Protein AF-A0A7S1FCY6-F1 (afdb_monomer_lite)

Structure (mmCIF, N/CA/C/O backbone):
data_AF-A0A7S1FCY6-F1
#
_entry.id   AF-A0A7S1FCY6-F1
#
loop_
_atom_site.group_PDB
_atom_site.id
_atom_site.type_symbol
_atom_site.label_atom_id
_atom_site.label_alt_id
_atom_site.label_comp_id
_atom_site.label_asym_id
_atom_site.label_entity_id
_atom_site.label_seq_id
_atom_site.pdbx_PDB_ins_code
_atom_site.Cartn_x
_atom_site.Cartn_y
_atom_site.Cartn_z
_atom_site.occupancy
_atom_site.B_iso_or_equiv
_atom_site.auth_seq_id
_atom_site.auth_comp_id
_atom_site.auth_asym_id
_atom_site.auth_atom_id
_atom_site.pdbx_PDB_model_num
ATOM 1 N N . ASP A 1 1 ? -29.787 19.703 46.511 1.00 40.50 1 ASP A N 1
ATOM 2 C CA . ASP A 1 1 ? -30.887 19.375 45.592 1.00 40.50 1 ASP A CA 1
ATOM 3 C C . ASP A 1 1 ? -31.679 18.185 46.071 1.00 40.50 1 ASP A C 1
ATOM 5 O O . ASP A 1 1 ? -31.225 17.048 46.059 1.00 40.50 1 ASP A O 1
ATOM 9 N N . VAL A 1 2 ? -32.843 18.525 46.610 1.00 46.12 2 VAL A N 1
ATOM 10 C CA . VAL A 1 2 ? -33.855 17.630 47.151 1.00 46.12 2 VAL A CA 1
ATOM 11 C C . VAL A 1 2 ? -34.594 17.041 45.956 1.00 46.12 2 VAL A C 1
ATOM 13 O O . VAL A 1 2 ? -35.392 17.726 45.322 1.00 46.12 2 VAL A O 1
ATOM 16 N N . PHE A 1 3 ? -34.307 15.783 45.623 1.00 45.69 3 PHE A N 1
ATOM 17 C CA . PHE A 1 3 ? -35.157 15.006 44.726 1.00 45.69 3 PHE A CA 1
ATOM 18 C C . PHE A 1 3 ? -36.506 14.813 45.428 1.00 45.69 3 PHE A C 1
ATOM 20 O O . PHE A 1 3 ? -36.680 13.893 46.222 1.00 45.69 3 PHE A O 1
ATOM 27 N N . SER A 1 4 ? -37.450 15.726 45.188 1.00 46.03 4 SER A N 1
ATOM 28 C CA . SER A 1 4 ? -38.860 15.478 45.478 1.00 46.03 4 SER A CA 1
ATOM 29 C C . SER A 1 4 ? -39.293 14.285 44.625 1.00 46.03 4 SER A C 1
ATOM 31 O O . SER A 1 4 ? -39.194 14.379 43.398 1.00 46.03 4 SER A O 1
ATOM 33 N N . PRO A 1 5 ? -39.740 13.164 45.217 1.00 53.00 5 PRO A N 1
ATOM 34 C CA . PRO A 1 5 ? -40.289 12.067 44.445 1.00 53.00 5 PRO A CA 1
ATOM 35 C C . PRO A 1 5 ? -41.613 12.553 43.860 1.00 53.00 5 PRO A C 1
ATOM 37 O O . PRO A 1 5 ? -42.637 12.602 44.538 1.00 53.00 5 PRO A O 1
ATOM 40 N N . THR A 1 6 ? -41.596 12.964 42.595 1.00 52.06 6 THR A N 1
ATOM 41 C CA . THR A 1 6 ? -42.825 13.101 41.823 1.00 52.06 6 THR A CA 1
ATOM 42 C C . THR A 1 6 ? -43.537 11.757 41.886 1.00 52.06 6 THR A C 1
ATOM 44 O O . THR A 1 6 ? -42.985 10.748 41.447 1.00 52.06 6 THR A O 1
ATOM 47 N N . LEU A 1 7 ? -44.722 11.754 42.504 1.00 50.47 7 LEU A N 1
ATOM 48 C CA . LEU A 1 7 ? -45.640 10.626 42.643 1.00 50.47 7 LEU A CA 1
ATOM 49 C C . LEU A 1 7 ? -46.008 10.090 41.254 1.00 50.47 7 LEU A C 1
ATOM 51 O O . LEU A 1 7 ? -47.034 10.436 40.670 1.00 50.47 7 LEU A O 1
ATOM 55 N N . GLU A 1 8 ? -45.143 9.251 40.697 1.00 55.00 8 GLU A N 1
ATOM 56 C CA . GLU A 1 8 ? -45.492 8.409 39.569 1.00 55.00 8 GLU A CA 1
ATOM 57 C C . GLU A 1 8 ? -46.556 7.426 40.043 1.00 55.00 8 GLU A C 1
ATOM 59 O O . GLU A 1 8 ? -46.325 6.631 40.956 1.00 55.00 8 GLU A O 1
ATOM 64 N N . ARG A 1 9 ? -47.729 7.465 39.406 1.00 54.22 9 ARG A N 1
ATOM 65 C CA . ARG A 1 9 ? -48.729 6.404 39.524 1.00 54.22 9 ARG A CA 1
ATOM 66 C C . ARG A 1 9 ? -48.076 5.085 39.129 1.00 54.22 9 ARG A C 1
ATOM 68 O O . ARG A 1 9 ? -47.848 4.838 37.947 1.00 54.22 9 ARG A O 1
ATOM 75 N N . ARG A 1 10 ? -47.787 4.237 40.111 1.00 63.69 10 ARG A N 1
ATOM 76 C CA . ARG A 1 10 ? -47.320 2.875 39.870 1.00 63.69 10 ARG A CA 1
ATOM 77 C C . ARG A 1 10 ? -48.490 1.941 40.089 1.00 63.69 10 ARG A C 1
ATOM 79 O O . ARG A 1 10 ? -49.012 1.819 41.187 1.00 63.69 10 ARG A O 1
ATOM 86 N N . PHE A 1 11 ? -48.938 1.352 38.991 1.00 76.31 11 PHE A N 1
ATOM 87 C CA . PHE A 1 11 ? -49.921 0.286 39.019 1.00 76.31 11 PHE A CA 1
ATOM 88 C C . PHE A 1 11 ? -49.223 -0.970 39.553 1.00 76.31 11 PHE A C 1
ATOM 90 O O . PHE A 1 11 ? -48.222 -1.400 38.976 1.00 76.31 11 PHE A O 1
ATOM 97 N N . PHE A 1 12 ? -49.708 -1.520 40.666 1.00 82.62 12 PHE A N 1
ATOM 98 C CA . PHE A 1 12 ? -49.168 -2.735 41.276 1.00 82.62 12 PHE A CA 1
ATOM 99 C C . PHE A 1 12 ? -50.050 -3.920 40.864 1.00 82.62 12 PHE A C 1
ATOM 101 O O . PHE A 1 12 ? -51.105 -4.119 41.455 1.00 82.62 12 PHE A O 1
ATOM 108 N N . PRO A 1 13 ? -49.657 -4.712 39.850 1.00 82.38 13 PRO A N 1
ATOM 109 C CA . PRO A 1 13 ? -50.542 -5.700 39.227 1.00 82.38 13 PRO A CA 1
ATOM 110 C C . PRO A 1 13 ? -50.918 -6.886 40.130 1.00 82.38 13 PRO A C 1
ATOM 112 O O . PRO A 1 13 ? -51.713 -7.720 39.719 1.00 82.38 13 PRO A O 1
ATOM 115 N N . TRP A 1 14 ? -50.330 -6.996 41.324 1.00 84.50 14 TRP A N 1
ATOM 116 C CA . TRP A 1 14 ? -50.616 -8.056 42.295 1.00 84.50 14 TRP A CA 1
ATOM 117 C C . TRP A 1 14 ? -51.554 -7.619 43.428 1.00 84.50 14 TRP A C 1
ATOM 119 O O . TRP A 1 14 ? -51.855 -8.433 44.296 1.00 84.50 14 TRP A O 1
ATOM 129 N N . ILE A 1 15 ? -51.967 -6.349 43.458 1.00 85.38 15 ILE A N 1
ATOM 130 C CA . ILE A 1 15 ? -52.914 -5.819 44.442 1.00 85.38 15 ILE A CA 1
ATOM 131 C C . ILE A 1 15 ? -54.258 -5.666 43.728 1.00 85.38 15 ILE A C 1
ATOM 133 O O . ILE A 1 15 ? -54.395 -4.822 42.844 1.00 85.38 15 ILE A O 1
ATOM 137 N N . GLU A 1 16 ? -55.229 -6.506 44.079 1.00 84.38 16 GLU A N 1
ATOM 138 C CA . GLU A 1 16 ? -56.618 -6.353 43.641 1.00 84.38 16 GLU A CA 1
ATOM 139 C C . GLU A 1 16 ? -57.281 -5.295 44.537 1.00 84.38 16 GLU A C 1
ATOM 141 O O . GLU A 1 16 ? -57.572 -5.566 45.699 1.00 84.38 16 GLU A O 1
ATOM 146 N N . ASP A 1 17 ? -57.457 -4.074 44.024 1.00 81.06 17 ASP A N 1
ATOM 147 C CA . ASP A 1 17 ? -58.168 -2.989 44.717 1.00 81.06 17 ASP A CA 1
ATOM 148 C C . ASP A 1 17 ? -59.415 -2.589 43.910 1.00 81.06 17 ASP A C 1
ATOM 150 O O . ASP A 1 17 ? -59.364 -2.460 42.683 1.00 81.06 17 ASP A O 1
ATOM 154 N N . ASP A 1 18 ? -60.536 -2.366 44.598 1.00 80.31 18 ASP A N 1
ATOM 155 C CA . ASP A 1 18 ? -61.864 -2.117 44.007 1.00 80.31 18 ASP A CA 1
ATOM 156 C C . ASP A 1 18 ? -62.026 -0.684 43.446 1.00 80.31 18 ASP A C 1
ATOM 158 O O . ASP A 1 18 ? -63.124 -0.248 43.082 1.00 80.31 18 ASP A O 1
ATOM 162 N N . GLY A 1 19 ? -60.941 0.092 43.353 1.00 80.69 19 GLY A N 1
ATOM 163 C CA . GLY A 1 19 ? -60.980 1.437 42.788 1.00 80.69 19 GLY A CA 1
ATOM 164 C C . GLY A 1 19 ? -59.612 2.096 42.585 1.00 80.69 19 GLY A C 1
ATOM 165 O O . GLY A 1 19 ? -58.590 1.611 43.061 1.00 80.69 19 GLY A O 1
ATOM 166 N N . PRO A 1 20 ? -59.563 3.239 41.876 1.00 72.75 20 PRO A N 1
ATOM 167 C CA . PRO A 1 20 ? -58.323 3.959 41.604 1.00 72.75 20 PRO A CA 1
ATOM 168 C C . PRO A 1 20 ? -57.846 4.727 42.847 1.00 72.75 20 PRO A C 1
ATOM 170 O O . PRO A 1 20 ? -58.090 5.930 42.978 1.00 72.75 20 PRO A O 1
ATOM 173 N N . ARG A 1 21 ? -57.153 4.047 43.765 1.00 74.81 21 ARG A N 1
ATOM 174 C CA . ARG A 1 21 ? -56.467 4.679 44.903 1.00 74.81 21 ARG A CA 1
ATOM 175 C C . ARG A 1 21 ? -54.993 4.932 44.588 1.00 74.81 21 ARG A C 1
ATOM 177 O O . ARG A 1 21 ? -54.331 4.157 43.903 1.00 74.81 21 ARG A O 1
ATOM 184 N N . LEU A 1 22 ? -54.478 6.063 45.066 1.00 80.44 22 LEU A N 1
ATOM 185 C CA . LEU A 1 22 ? -53.056 6.397 45.005 1.00 80.44 22 LEU A CA 1
ATOM 186 C C . LEU A 1 22 ? -52.378 5.798 46.236 1.00 80.44 22 LEU A C 1
ATOM 188 O O . LEU A 1 22 ? -52.357 6.429 47.287 1.00 80.44 22 LEU A O 1
ATOM 192 N N . LEU A 1 23 ? -51.864 4.580 46.104 1.00 80.12 23 LEU A N 1
ATOM 193 C CA . LEU A 1 23 ? -51.120 3.922 47.173 1.00 80.12 23 LEU A CA 1
ATOM 194 C C . LEU A 1 23 ? -49.681 4.439 47.223 1.00 80.12 23 LEU A C 1
ATOM 196 O O . LEU A 1 23 ? -48.997 4.522 46.194 1.00 80.12 23 LEU A O 1
ATOM 200 N N . SER A 1 24 ? -49.214 4.769 48.427 1.00 84.56 24 SER A N 1
ATOM 201 C CA . SER A 1 24 ? -47.801 5.083 48.648 1.00 84.56 24 SER A CA 1
ATOM 202 C C . SER A 1 24 ? -46.955 3.809 48.582 1.00 84.56 24 SER A C 1
ATOM 204 O O . SER A 1 24 ? -47.388 2.735 48.996 1.00 84.56 24 SER A O 1
ATOM 206 N N . VAL A 1 25 ? -45.710 3.918 48.110 1.00 84.12 25 VAL A N 1
ATOM 207 C CA . VAL A 1 25 ? -44.774 2.779 48.068 1.00 84.12 25 VAL A CA 1
ATOM 208 C C . VAL A 1 25 ? -44.548 2.204 49.470 1.00 84.12 25 VAL A C 1
ATOM 210 O O . VAL A 1 25 ? -44.524 0.987 49.633 1.00 84.12 25 VAL A O 1
ATOM 213 N N . ASP A 1 26 ? -44.443 3.063 50.486 1.00 88.25 26 ASP A N 1
ATOM 214 C CA . ASP A 1 26 ? -44.231 2.630 51.873 1.00 88.25 26 ASP A CA 1
ATOM 215 C C . ASP A 1 26 ? -45.445 1.882 52.443 1.00 88.25 26 ASP A C 1
ATOM 217 O O . ASP A 1 26 ? -45.286 0.937 53.216 1.00 88.25 26 ASP A O 1
ATOM 221 N N . GLU A 1 27 ? -46.652 2.286 52.042 1.00 86.69 27 GLU A N 1
ATOM 222 C CA . GLU A 1 27 ? -47.920 1.659 52.432 1.00 86.69 27 GLU A CA 1
ATOM 223 C C . GLU A 1 27 ? -48.049 0.270 51.799 1.00 86.69 27 GLU A C 1
ATOM 225 O O . GLU A 1 27 ? -48.308 -0.711 52.492 1.00 86.69 27 GLU A O 1
ATOM 230 N N . VAL A 1 28 ? -47.730 0.150 50.507 1.00 86.50 28 VAL A N 1
ATOM 231 C CA . VAL A 1 28 ? -47.706 -1.137 49.793 1.00 86.50 28 VAL A CA 1
ATOM 232 C C . VAL A 1 28 ? -46.718 -2.107 50.433 1.00 86.50 28 VAL A C 1
ATOM 234 O O . VAL A 1 28 ? -47.051 -3.266 50.679 1.00 86.50 28 VAL A O 1
ATOM 237 N N . VAL A 1 29 ? -45.505 -1.641 50.739 1.00 88.25 29 VAL A N 1
ATOM 238 C CA . VAL A 1 29 ? -44.464 -2.492 51.332 1.00 88.25 29 VAL A CA 1
ATOM 239 C C . VAL A 1 29 ? -44.841 -2.940 52.744 1.00 88.25 29 VAL A C 1
ATOM 241 O O . VAL A 1 29 ? -44.579 -4.090 53.095 1.00 88.25 29 VAL A O 1
ATOM 244 N N . ARG A 1 30 ? -45.449 -2.062 53.551 1.00 91.44 30 ARG A N 1
ATOM 245 C CA . ARG A 1 30 ? -45.823 -2.377 54.937 1.00 91.44 30 ARG A CA 1
ATOM 246 C C . ARG A 1 30 ? -47.066 -3.246 55.051 1.00 91.44 30 ARG A C 1
ATOM 248 O O . ARG A 1 30 ? -47.067 -4.155 55.875 1.00 91.44 30 ARG A O 1
ATOM 255 N N . GLU A 1 31 ? -48.106 -2.947 54.281 1.00 91.88 31 GLU A N 1
ATOM 256 C CA . GLU A 1 31 ? -49.417 -3.579 54.461 1.00 91.88 31 GLU A CA 1
ATOM 257 C C . GLU A 1 31 ? -49.627 -4.786 53.550 1.00 91.88 31 GLU A C 1
ATOM 259 O O . GLU A 1 31 ? -50.182 -5.791 53.985 1.00 91.88 31 GLU A O 1
ATOM 264 N N . HIS A 1 32 ? -49.158 -4.716 52.302 1.00 88.88 32 HIS A N 1
ATOM 265 C CA . HIS A 1 32 ? -49.446 -5.736 51.288 1.00 88.88 32 HIS A CA 1
ATOM 266 C C . HIS A 1 32 ? -48.253 -6.666 51.034 1.00 88.88 32 HIS A C 1
ATOM 268 O O . HIS A 1 32 ? -48.421 -7.797 50.574 1.00 88.88 32 HIS A O 1
ATOM 274 N N . GLY A 1 33 ? -47.039 -6.212 51.356 1.00 90.00 33 GLY A N 1
ATOM 275 C CA . GLY A 1 33 ? -45.811 -6.929 51.041 1.00 90.00 33 GLY A CA 1
ATOM 276 C C . GLY A 1 33 ? -45.542 -6.997 49.532 1.00 90.00 33 GLY A C 1
ATOM 277 O O . GLY A 1 33 ? -46.327 -6.550 48.694 1.00 90.00 33 GLY A O 1
ATOM 278 N N . VAL A 1 34 ? -44.382 -7.543 49.165 1.00 92.00 34 VAL A N 1
ATOM 279 C CA . VAL A 1 34 ? -43.978 -7.692 47.759 1.00 92.00 34 VAL A CA 1
ATOM 280 C C . VAL A 1 34 ? -43.844 -9.177 47.429 1.00 92.00 34 VAL A C 1
ATOM 282 O O . VAL A 1 34 ? -43.123 -9.886 48.138 1.00 92.00 34 VAL A O 1
ATOM 285 N N . PRO A 1 35 ? -44.475 -9.673 46.348 1.00 93.31 35 PRO A N 1
ATOM 286 C CA . PRO A 1 35 ? -44.324 -11.061 45.937 1.00 93.31 35 PRO A CA 1
ATOM 287 C C . PRO A 1 35 ? -42.855 -11.420 45.685 1.00 93.31 35 PRO A C 1
ATOM 289 O O . PRO A 1 35 ? -42.130 -10.694 44.999 1.00 93.31 35 PRO A O 1
ATOM 292 N N . CYS A 1 36 ? -42.427 -12.589 46.171 1.00 94.00 36 CYS A N 1
ATOM 293 C CA . CYS A 1 36 ? -41.046 -13.066 46.022 1.00 94.00 36 CYS A CA 1
ATOM 294 C C . CYS A 1 36 ? -40.591 -13.103 44.550 1.00 94.00 36 CYS A C 1
ATOM 296 O O . CYS A 1 36 ? -39.453 -12.758 44.240 1.00 94.00 36 CYS A O 1
ATOM 298 N N . VAL A 1 37 ? -41.502 -13.435 43.628 1.00 93.00 37 VAL A N 1
ATOM 299 C CA . VAL A 1 37 ? -41.234 -13.474 42.181 1.00 93.00 37 VAL A CA 1
ATOM 300 C C . VAL A 1 37 ? -40.819 -12.100 41.642 1.00 93.00 37 VAL A C 1
ATOM 302 O O . VAL A 1 37 ? -39.879 -12.011 40.852 1.00 93.00 37 VAL A O 1
ATOM 305 N N . VAL A 1 38 ? -41.473 -11.027 42.101 1.00 89.19 38 VAL A N 1
ATOM 306 C CA . VAL A 1 38 ? -41.174 -9.647 41.684 1.00 89.19 38 VAL A CA 1
ATOM 307 C C . VAL A 1 38 ? -39.802 -9.225 42.204 1.00 89.19 38 VAL A C 1
ATOM 309 O O . VAL A 1 38 ? -38.995 -8.689 41.444 1.00 89.19 38 VAL A O 1
ATOM 312 N N . VAL A 1 3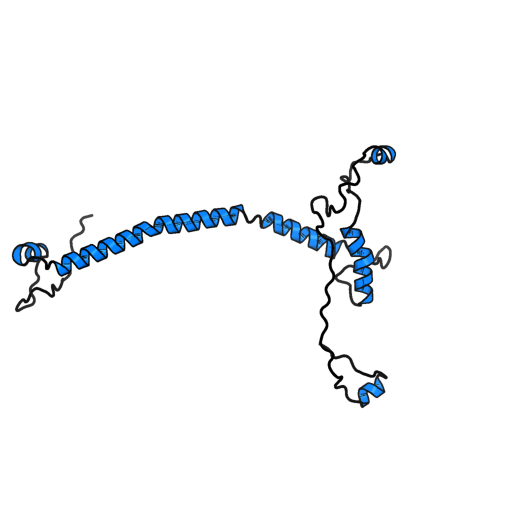9 ? -39.497 -9.536 43.469 1.00 92.88 39 VAL A N 1
ATOM 313 C CA . VAL A 1 39 ? -38.179 -9.260 44.065 1.00 92.88 39 VAL A CA 1
ATOM 314 C C . VAL A 1 39 ? -37.082 -10.025 43.329 1.00 92.88 39 VAL A C 1
ATOM 316 O O . VAL A 1 39 ? -36.074 -9.435 42.951 1.00 92.88 39 VAL A O 1
ATOM 319 N N . HIS A 1 40 ? -37.283 -11.316 43.062 1.00 96.50 40 HIS A N 1
ATOM 320 C CA . HIS A 1 40 ? -36.316 -12.139 42.340 1.00 96.50 40 HIS A CA 1
ATOM 321 C C . HIS A 1 40 ? -36.063 -11.615 40.920 1.00 96.50 40 HIS A C 1
ATOM 323 O O . HIS A 1 40 ? -34.909 -11.502 40.501 1.00 96.50 40 HIS A O 1
ATOM 329 N N . HIS A 1 41 ? -37.120 -11.246 40.187 1.00 94.75 41 HIS A N 1
ATOM 330 C CA . HIS A 1 41 ? -36.986 -10.648 38.859 1.00 94.75 41 HIS A CA 1
ATOM 331 C C . HIS A 1 41 ? -36.200 -9.332 38.911 1.00 94.75 41 HIS A C 1
ATOM 333 O O . HIS A 1 41 ? -35.271 -9.137 38.126 1.00 94.75 41 HIS A O 1
ATOM 339 N N . PHE A 1 42 ? -36.527 -8.452 39.861 1.00 93.06 42 PHE A N 1
ATOM 340 C CA . PHE A 1 42 ? -35.816 -7.190 40.045 1.00 93.06 42 PHE A CA 1
ATOM 341 C C . PHE A 1 42 ? -34.335 -7.412 40.378 1.00 93.06 42 PHE A C 1
ATOM 343 O O . PHE A 1 42 ? -33.471 -6.817 39.737 1.00 93.06 42 PHE A O 1
ATOM 350 N N . VAL A 1 43 ? -34.021 -8.303 41.324 1.00 96.69 43 VAL A N 1
ATOM 351 C CA . VAL A 1 43 ? -32.634 -8.634 41.694 1.00 96.69 43 VAL A CA 1
ATOM 352 C C . VAL A 1 43 ? -31.871 -9.188 40.494 1.00 96.69 43 VAL A C 1
ATOM 354 O O . VAL A 1 43 ? -30.759 -8.736 40.231 1.00 96.69 43 VAL A O 1
ATOM 357 N N . LYS A 1 44 ? -32.472 -10.103 39.724 1.00 97.38 44 LYS A N 1
ATOM 358 C CA . LYS A 1 44 ? -31.859 -10.643 38.504 1.00 97.38 44 LYS A CA 1
ATOM 359 C C . LYS A 1 44 ? -31.552 -9.534 37.494 1.00 97.38 44 LYS A C 1
ATOM 361 O O . LYS A 1 44 ? -30.432 -9.459 37.002 1.00 97.38 44 LYS A O 1
ATOM 366 N N . GLN A 1 45 ? -32.503 -8.633 37.253 1.00 97.12 45 GLN A N 1
ATOM 367 C CA . GLN A 1 45 ? -32.319 -7.500 36.346 1.00 97.12 45 GLN A CA 1
ATOM 368 C C . GLN A 1 45 ? -31.200 -6.554 36.811 1.00 97.12 45 GLN A C 1
ATOM 370 O O . GLN A 1 45 ? -30.401 -6.097 35.992 1.00 97.12 45 GLN A O 1
ATOM 375 N N . GLN A 1 46 ? -31.110 -6.268 38.115 1.00 96.62 46 GLN A N 1
ATOM 376 C CA . GLN A 1 46 ? -30.021 -5.451 38.662 1.00 96.62 46 GLN A CA 1
ATOM 377 C C . GLN A 1 46 ? -28.665 -6.144 38.518 1.00 96.62 46 GLN A C 1
ATOM 379 O O . GLN A 1 46 ? -27.678 -5.500 38.165 1.00 96.62 46 GLN A O 1
ATOM 384 N N . LEU A 1 47 ? -28.618 -7.454 38.744 1.00 96.38 47 LEU A N 1
ATOM 385 C CA . LEU A 1 47 ? -27.396 -8.246 38.654 1.00 96.38 47 LEU A CA 1
ATOM 386 C C . LEU A 1 47 ? -26.901 -8.351 37.202 1.00 96.38 47 LEU A C 1
ATOM 388 O O . LEU A 1 47 ? -25.710 -8.179 36.944 1.00 96.38 47 LEU A O 1
ATOM 392 N N . ASP A 1 48 ? -27.808 -8.529 36.241 1.00 95.75 48 ASP A N 1
ATOM 393 C CA . ASP A 1 48 ? -27.480 -8.506 34.811 1.00 95.75 48 ASP A CA 1
ATOM 394 C C . ASP A 1 48 ? -27.012 -7.112 34.365 1.00 95.75 48 ASP A C 1
ATOM 396 O O . ASP A 1 48 ? -26.027 -6.988 33.635 1.00 95.75 48 ASP A O 1
ATOM 400 N N . ARG A 1 49 ? -27.632 -6.040 34.879 1.00 93.81 49 ARG A N 1
ATOM 401 C CA . ARG A 1 49 ? -27.167 -4.667 34.639 1.00 93.81 49 ARG A CA 1
ATOM 402 C C . ARG A 1 49 ? -25.752 -4.456 35.181 1.00 93.81 49 ARG A C 1
ATOM 404 O O . ARG A 1 49 ? -24.911 -3.914 34.468 1.00 93.81 49 ARG A O 1
ATOM 411 N N . GLN A 1 50 ? -25.467 -4.909 36.401 1.00 95.56 50 GLN A N 1
ATOM 412 C CA . GLN A 1 50 ? -24.130 -4.815 36.995 1.00 95.56 50 GLN A CA 1
ATOM 413 C C . GLN A 1 50 ? -23.083 -5.586 36.188 1.00 95.56 50 GLN A C 1
ATOM 415 O O . GLN A 1 50 ? -21.991 -5.066 35.975 1.00 95.56 50 GLN A O 1
ATOM 420 N N . ARG A 1 51 ? -23.416 -6.780 35.684 1.00 92.56 51 ARG A N 1
ATOM 421 C CA . ARG A 1 51 ? -22.521 -7.558 34.812 1.00 92.56 51 ARG A CA 1
ATOM 422 C C . ARG A 1 51 ? -22.185 -6.812 33.523 1.00 92.56 51 ARG A C 1
ATOM 424 O O . ARG A 1 51 ? -21.012 -6.744 33.166 1.00 92.56 51 ARG A O 1
ATOM 431 N N . SER A 1 52 ? -23.176 -6.194 32.879 1.00 91.38 52 SER A N 1
ATOM 432 C CA . SER A 1 52 ? -22.950 -5.378 31.679 1.00 91.38 52 SER A CA 1
ATOM 433 C C . SER A 1 52 ? -22.057 -4.168 31.965 1.00 91.38 52 SER A C 1
ATOM 435 O O . SER A 1 52 ? -21.145 -3.881 31.193 1.00 91.38 52 SER A O 1
ATOM 437 N N . PHE A 1 53 ? -22.255 -3.479 33.096 1.00 93.12 53 PHE A N 1
ATOM 438 C CA . PHE A 1 53 ? -21.369 -2.378 33.497 1.00 93.12 53 PHE A CA 1
ATOM 439 C C . PHE A 1 53 ? -19.959 -2.855 33.862 1.00 93.12 53 PHE A C 1
ATOM 441 O O . PHE A 1 53 ? -18.994 -2.141 33.596 1.00 93.12 53 PHE A O 1
ATOM 448 N N . ALA A 1 54 ? -19.822 -4.064 34.412 1.00 93.69 54 ALA A N 1
ATOM 449 C CA . ALA A 1 54 ? -18.530 -4.638 34.767 1.00 93.69 54 ALA A CA 1
ATOM 450 C C . ALA A 1 54 ? -17.681 -5.013 33.540 1.00 93.69 54 ALA A C 1
ATOM 452 O O . ALA A 1 54 ? -16.457 -4.933 33.615 1.00 93.69 54 ALA A O 1
ATOM 453 N N . SER A 1 55 ? -18.287 -5.378 32.403 1.00 94.75 55 SER A N 1
ATOM 454 C CA . SER A 1 55 ? -17.536 -5.729 31.186 1.00 94.75 55 SER A CA 1
ATOM 455 C C . SER A 1 55 ? -17.056 -4.520 30.375 1.00 94.75 55 SER A C 1
ATOM 457 O O . SER A 1 55 ? -16.033 -4.611 29.698 1.00 94.75 55 SER A O 1
ATOM 459 N N . ILE A 1 56 ? -17.748 -3.376 30.453 1.00 94.75 56 ILE A N 1
ATOM 460 C CA . ILE A 1 56 ? -17.399 -2.153 29.705 1.00 94.75 56 ILE A CA 1
ATOM 461 C C . ILE A 1 56 ? -15.936 -1.709 29.904 1.00 94.75 56 ILE A C 1
ATOM 463 O O . ILE A 1 56 ? -15.250 -1.538 28.894 1.00 94.75 56 ILE A O 1
ATOM 467 N N . PRO A 1 57 ? -15.399 -1.550 31.132 1.00 95.75 57 PRO A N 1
ATOM 468 C CA . PRO A 1 57 ? -14.017 -1.096 31.305 1.00 95.75 57 PRO A CA 1
ATOM 469 C C . PRO A 1 57 ? -12.998 -2.056 30.681 1.00 95.75 57 PRO A C 1
ATOM 471 O O . PRO A 1 57 ? -12.014 -1.597 30.109 1.00 95.75 57 PRO A O 1
ATOM 474 N N . PHE A 1 58 ? -13.253 -3.369 30.708 1.00 96.06 58 PHE A N 1
ATOM 475 C CA . PHE A 1 58 ? -12.391 -4.349 30.043 1.00 96.06 58 PHE A CA 1
ATOM 476 C C . PHE A 1 58 ? -12.443 -4.225 28.519 1.00 96.06 58 PHE A C 1
ATOM 478 O O . PHE A 1 58 ? -11.401 -4.303 27.874 1.00 96.06 58 PHE A O 1
ATOM 485 N N . THR A 1 59 ? -13.620 -3.982 27.933 1.00 96.88 59 THR A N 1
ATOM 486 C CA . THR A 1 59 ? -13.727 -3.746 26.482 1.00 96.88 59 THR A CA 1
ATOM 487 C C . THR A 1 59 ? -13.025 -2.457 26.054 1.00 96.88 59 THR A C 1
ATOM 489 O O . THR A 1 59 ? -12.298 -2.463 25.065 1.00 96.88 59 THR A O 1
ATOM 492 N N . LEU A 1 60 ? -13.164 -1.373 26.824 1.00 97.44 60 LEU A N 1
ATOM 493 C CA . LEU A 1 60 ? -12.472 -0.109 26.557 1.00 97.44 60 LEU A CA 1
ATOM 494 C C . LEU A 1 60 ? -10.958 -0.253 26.703 1.00 97.44 60 LEU A C 1
ATOM 496 O O . LEU A 1 60 ? -10.214 0.223 25.847 1.00 97.44 60 LEU A O 1
ATOM 500 N N . LEU A 1 61 ? -10.501 -0.950 27.745 1.00 97.69 61 LEU A N 1
ATOM 501 C CA . LEU A 1 61 ? -9.093 -1.288 27.915 1.00 97.69 61 LEU A CA 1
ATOM 502 C C . LEU A 1 61 ? -8.581 -2.100 26.721 1.00 97.69 61 LEU A C 1
ATOM 504 O O . LEU A 1 61 ? -7.533 -1.772 26.178 1.00 97.69 61 LEU A O 1
ATOM 508 N N . PHE A 1 62 ? -9.328 -3.111 26.278 1.00 98.19 62 PHE A N 1
ATOM 509 C CA . PHE A 1 62 ? -8.953 -3.932 25.130 1.00 98.19 62 PHE A CA 1
ATOM 510 C C . PHE A 1 62 ? -8.839 -3.110 23.841 1.00 98.19 62 PHE A C 1
ATOM 512 O O . PHE A 1 62 ? -7.825 -3.203 23.158 1.00 98.19 62 PHE A O 1
ATOM 519 N N . ILE A 1 63 ? -9.829 -2.266 23.536 1.00 98.50 63 ILE A N 1
ATOM 520 C CA . ILE A 1 63 ? -9.804 -1.384 22.357 1.00 98.50 63 ILE A CA 1
ATOM 521 C C . ILE A 1 63 ? -8.617 -0.420 22.429 1.00 98.50 63 ILE A C 1
ATOM 523 O O . ILE A 1 63 ? -7.939 -0.202 21.429 1.00 98.50 63 ILE A O 1
ATOM 527 N N . THR A 1 64 ? -8.337 0.125 23.614 1.00 98.44 64 THR A N 1
ATOM 528 C CA . THR A 1 64 ? -7.225 1.061 23.820 1.00 98.44 64 THR A CA 1
ATOM 529 C C . THR A 1 64 ? -5.882 0.364 23.627 1.00 98.44 64 THR A C 1
ATOM 531 O O . THR A 1 64 ? -5.044 0.852 22.876 1.00 98.44 64 THR A O 1
ATOM 534 N N . LEU A 1 65 ? -5.689 -0.807 24.243 1.00 98.38 65 LEU A N 1
ATOM 535 C CA . LEU A 1 65 ? -4.477 -1.613 24.087 1.00 98.38 65 LEU A CA 1
ATOM 536 C C . LEU A 1 65 ? -4.279 -2.053 22.638 1.00 98.38 65 LEU A C 1
ATOM 538 O O . LEU A 1 65 ? -3.177 -1.930 22.113 1.00 98.38 65 LEU A O 1
ATOM 542 N N . TYR A 1 66 ? -5.339 -2.519 21.981 1.00 98.00 66 TYR A N 1
ATOM 543 C CA . TYR A 1 66 ? -5.301 -2.866 20.566 1.00 98.00 66 TYR A CA 1
ATOM 544 C C . TYR A 1 66 ? -4.906 -1.658 19.708 1.00 98.00 66 TYR A C 1
ATOM 546 O O . TYR A 1 66 ? -4.002 -1.770 18.886 1.00 98.00 66 TYR A O 1
ATOM 554 N N . GLY A 1 67 ? -5.501 -0.487 19.953 1.00 97.25 67 GLY A N 1
ATOM 555 C CA . GLY A 1 67 ? -5.134 0.755 19.273 1.00 97.25 67 GLY A CA 1
ATOM 556 C C . GLY A 1 67 ? -3.664 1.126 19.475 1.00 97.25 67 GLY A C 1
ATOM 557 O O . GLY A 1 67 ? -2.979 1.448 18.508 1.00 97.25 67 GLY A O 1
ATOM 558 N N . CYS A 1 68 ? -3.145 1.010 20.701 1.00 96.81 68 CYS A N 1
ATOM 559 C CA . CYS A 1 68 ? -1.727 1.234 20.984 1.00 96.81 68 CYS A CA 1
ATOM 560 C C . CYS A 1 68 ? -0.820 0.251 20.234 1.00 96.81 68 CYS A C 1
ATOM 562 O O . CYS A 1 68 ? 0.201 0.674 19.703 1.00 96.81 68 CYS A O 1
ATOM 564 N N . VAL A 1 69 ? -1.181 -1.035 20.170 1.00 97.31 69 VAL A N 1
ATOM 565 C CA . VAL A 1 69 ? -0.412 -2.048 19.427 1.00 97.31 69 VAL A CA 1
ATOM 566 C C . VAL A 1 69 ? -0.413 -1.747 17.932 1.00 97.31 69 VAL A C 1
ATOM 568 O O . VAL A 1 69 ? 0.644 -1.809 17.315 1.00 97.31 69 VAL A O 1
ATOM 571 N N . VAL A 1 70 ? -1.563 -1.382 17.357 1.00 95.94 70 VAL A N 1
ATOM 572 C CA . VAL A 1 70 ? -1.660 -1.019 15.935 1.00 95.94 70 VAL A CA 1
ATOM 573 C C . VAL A 1 70 ? -0.792 0.200 15.634 1.00 95.94 70 VAL A C 1
ATOM 575 O O . VAL A 1 70 ? 0.033 0.130 14.735 1.00 95.94 70 VAL A O 1
ATOM 578 N N . ILE A 1 71 ? -0.900 1.275 16.420 1.00 93.94 71 ILE A N 1
ATOM 579 C CA . ILE A 1 71 ? -0.100 2.495 16.214 1.00 93.94 71 ILE A CA 1
ATOM 580 C C . ILE A 1 71 ? 1.398 2.229 16.414 1.00 93.94 71 ILE A C 1
ATOM 582 O O . ILE A 1 71 ? 2.218 2.775 15.687 1.00 93.94 71 ILE A O 1
ATOM 586 N N . ALA A 1 72 ? 1.774 1.406 17.397 1.00 94.44 72 ALA A N 1
ATOM 587 C CA . ALA A 1 72 ? 3.177 1.092 17.662 1.00 94.44 72 ALA A CA 1
ATOM 588 C C . ALA A 1 72 ? 3.796 0.163 16.606 1.00 94.44 72 ALA A C 1
ATOM 590 O O . ALA A 1 72 ? 5.006 0.199 16.403 1.00 94.44 72 ALA A O 1
ATOM 591 N N . HIS A 1 73 ? 2.990 -0.690 15.974 1.00 95.94 73 HIS A N 1
ATOM 592 C CA . HIS A 1 73 ? 3.451 -1.612 14.939 1.00 95.94 73 HIS A CA 1
ATOM 593 C C . HIS A 1 73 ? 3.426 -0.980 13.539 1.00 95.94 73 HIS A C 1
ATOM 595 O O . HIS A 1 73 ? 4.220 -1.357 12.679 1.00 95.94 73 HIS A O 1
ATOM 601 N N . ASP A 1 74 ? 2.505 -0.053 13.288 1.00 95.31 74 ASP A N 1
ATOM 602 C CA . ASP A 1 74 ? 2.319 0.565 11.980 1.00 95.31 74 ASP A CA 1
ATOM 603 C C . ASP A 1 74 ? 3.174 1.832 11.845 1.00 95.31 74 ASP A C 1
ATOM 605 O O . ASP A 1 74 ? 2.733 2.945 12.132 1.00 95.31 74 ASP A O 1
ATOM 609 N N . ASP A 1 75 ? 4.422 1.675 11.397 1.00 91.62 75 ASP A N 1
ATOM 610 C CA . ASP A 1 75 ? 5.244 2.809 10.963 1.00 91.62 75 ASP A CA 1
ATOM 611 C C . ASP A 1 75 ? 4.925 3.180 9.506 1.00 91.62 75 ASP A C 1
ATOM 613 O O . ASP A 1 75 ? 5.735 3.036 8.583 1.00 91.62 75 ASP A O 1
ATOM 617 N N . ALA A 1 76 ? 3.693 3.650 9.302 1.00 91.75 76 ALA A N 1
ATOM 618 C CA . ALA A 1 76 ? 3.175 4.020 7.990 1.00 91.75 76 ALA A CA 1
ATOM 619 C C . ALA A 1 76 ? 3.997 5.135 7.320 1.00 91.75 76 ALA A C 1
ATOM 621 O O . ALA A 1 76 ? 4.050 5.216 6.093 1.00 91.75 76 ALA A O 1
ATOM 622 N N . VAL A 1 77 ? 4.642 6.007 8.106 1.00 92.81 77 VAL A N 1
ATOM 623 C CA . VAL A 1 77 ? 5.461 7.107 7.576 1.00 92.81 77 VAL A CA 1
ATOM 624 C C . VAL A 1 77 ? 6.740 6.558 6.962 1.00 92.81 77 VAL A C 1
ATOM 626 O O . VAL A 1 77 ? 7.033 6.872 5.806 1.00 92.81 77 VAL A O 1
ATOM 629 N N . THR A 1 78 ? 7.472 5.721 7.699 1.00 92.00 78 THR A N 1
ATOM 630 C CA . THR A 1 78 ? 8.702 5.108 7.187 1.00 92.00 78 THR A CA 1
ATOM 631 C C . THR A 1 78 ? 8.400 4.181 6.017 1.00 92.00 78 THR A C 1
ATOM 633 O O . THR A 1 78 ? 9.075 4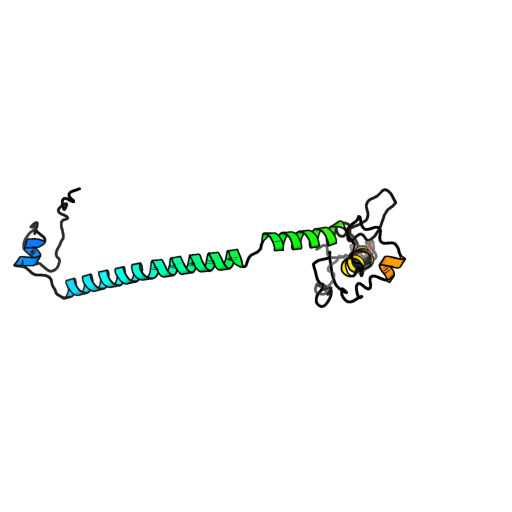.266 4.991 1.00 92.00 78 THR A O 1
ATOM 636 N N . LEU A 1 79 ? 7.349 3.361 6.114 1.00 92.25 79 LEU A N 1
ATOM 637 C CA . LEU A 1 79 ? 6.936 2.473 5.026 1.00 92.25 79 LEU A CA 1
ATOM 638 C C . LEU A 1 79 ? 6.631 3.263 3.750 1.00 92.25 79 LEU A C 1
ATOM 640 O O . LEU A 1 79 ? 7.214 2.989 2.704 1.00 92.25 79 LEU A O 1
ATOM 644 N N . ARG A 1 80 ? 5.809 4.312 3.847 1.00 94.88 80 ARG A N 1
ATOM 645 C CA . ARG A 1 80 ? 5.471 5.154 2.696 1.00 94.88 80 ARG A CA 1
ATOM 646 C C . ARG A 1 80 ? 6.683 5.888 2.128 1.00 94.88 80 ARG A C 1
ATOM 648 O O . ARG A 1 80 ? 6.764 6.081 0.918 1.00 94.88 80 ARG A O 1
ATOM 655 N N . ALA A 1 81 ? 7.617 6.321 2.974 1.00 94.38 81 ALA A N 1
ATOM 656 C CA . ALA A 1 81 ? 8.851 6.951 2.513 1.00 94.38 81 ALA A CA 1
ATOM 657 C C . ALA A 1 81 ? 9.715 5.971 1.702 1.00 94.38 81 ALA A C 1
ATOM 659 O O . ALA A 1 81 ? 10.237 6.352 0.655 1.00 94.38 81 ALA A O 1
ATOM 660 N N . VAL A 1 82 ? 9.823 4.715 2.149 1.00 93.12 82 VAL A N 1
ATOM 661 C CA . VAL A 1 82 ? 10.539 3.654 1.425 1.00 93.12 82 VAL A CA 1
ATOM 662 C C . VAL A 1 82 ? 9.815 3.279 0.132 1.00 93.12 82 VAL A C 1
ATOM 664 O O . VAL A 1 82 ? 10.447 3.183 -0.913 1.00 93.12 82 VAL A O 1
ATOM 667 N N . GLU A 1 83 ? 8.493 3.117 0.155 1.00 95.00 83 GLU A N 1
ATOM 668 C CA . GLU A 1 83 ? 7.717 2.824 -1.057 1.00 95.00 83 GLU A CA 1
ATOM 669 C C . GLU A 1 83 ? 7.868 3.931 -2.101 1.00 95.00 83 GLU A C 1
ATOM 671 O O . GLU A 1 83 ? 8.170 3.658 -3.262 1.00 95.00 83 GLU A O 1
ATOM 676 N N . ASN A 1 84 ? 7.717 5.189 -1.683 1.00 95.69 84 ASN A N 1
ATOM 677 C CA . ASN A 1 84 ? 7.867 6.329 -2.577 1.00 95.69 84 ASN A CA 1
ATOM 678 C C . ASN A 1 84 ? 9.289 6.443 -3.131 1.00 95.69 84 ASN A C 1
ATOM 680 O O . ASN A 1 84 ? 9.435 6.814 -4.292 1.00 95.69 84 ASN A O 1
ATOM 684 N N . SER A 1 85 ? 10.326 6.137 -2.343 1.00 94.00 85 SER A N 1
ATOM 685 C CA . SER A 1 85 ? 11.708 6.206 -2.831 1.00 94.00 85 SER A CA 1
ATOM 686 C C . SER A 1 85 ? 12.003 5.119 -3.861 1.00 94.00 85 SER A C 1
ATOM 688 O O . SER A 1 85 ? 12.610 5.414 -4.885 1.00 94.00 85 SER A O 1
ATOM 690 N N . VAL A 1 86 ? 11.503 3.898 -3.652 1.00 94.31 86 VAL A N 1
ATOM 691 C CA . VAL A 1 86 ? 11.612 2.798 -4.624 1.00 94.31 86 VAL A CA 1
ATOM 692 C C . VAL A 1 86 ? 10.849 3.137 -5.908 1.00 94.31 86 VAL A C 1
ATOM 694 O O . VAL A 1 86 ? 11.368 2.936 -7.003 1.00 94.31 86 VAL A O 1
ATOM 697 N N . ILE A 1 87 ? 9.624 3.665 -5.792 1.00 95.69 87 ILE A N 1
ATOM 698 C CA . ILE A 1 87 ? 8.814 4.059 -6.955 1.00 95.69 87 ILE A CA 1
ATOM 699 C C . ILE A 1 87 ? 9.508 5.176 -7.730 1.00 95.69 87 ILE A C 1
ATOM 701 O O . ILE A 1 87 ? 9.656 5.056 -8.943 1.00 95.69 87 ILE A O 1
ATOM 705 N N . ALA A 1 88 ? 9.939 6.237 -7.046 1.00 94.75 88 ALA A N 1
ATOM 706 C CA . ALA A 1 88 ? 10.631 7.352 -7.680 1.00 94.75 88 ALA A CA 1
ATOM 707 C C . ALA A 1 88 ? 11.905 6.870 -8.383 1.00 94.75 88 ALA A C 1
ATOM 709 O O . ALA A 1 88 ? 12.121 7.201 -9.540 1.00 94.75 88 ALA A O 1
ATOM 710 N N . ASP A 1 89 ? 12.699 6.008 -7.750 1.00 94.50 89 ASP A N 1
ATOM 711 C CA . ASP A 1 89 ? 13.928 5.497 -8.354 1.00 94.50 89 ASP A CA 1
ATOM 712 C C . ASP A 1 89 ? 13.657 4.629 -9.598 1.00 94.50 89 ASP A C 1
ATOM 714 O O . ASP A 1 89 ? 14.229 4.852 -10.666 1.00 94.50 89 ASP A O 1
ATOM 718 N N . VAL A 1 90 ? 12.710 3.691 -9.523 1.00 94.81 90 VAL A N 1
ATOM 719 C CA . VAL A 1 90 ? 12.372 2.818 -10.659 1.00 94.81 90 VAL A CA 1
ATOM 720 C C . VAL A 1 90 ? 11.694 3.579 -11.803 1.00 94.81 90 VAL A C 1
ATOM 722 O O . VAL A 1 90 ? 11.913 3.256 -12.971 1.00 94.81 90 VAL A O 1
ATOM 725 N N . VAL A 1 91 ? 10.844 4.561 -11.504 1.00 95.12 91 VAL A N 1
ATOM 726 C CA . VAL A 1 91 ? 10.097 5.304 -12.531 1.00 95.12 91 VAL A CA 1
ATOM 727 C C . VAL A 1 91 ? 10.946 6.421 -13.132 1.00 95.12 91 VAL A C 1
ATOM 729 O O . VAL A 1 91 ? 10.924 6.610 -14.350 1.00 95.12 91 VAL A O 1
ATOM 732 N N . GLU A 1 92 ? 11.694 7.148 -12.304 1.00 91.75 92 GLU A N 1
ATOM 733 C CA . GLU A 1 92 ? 12.404 8.362 -12.708 1.00 91.75 92 GLU A CA 1
ATOM 734 C C . GLU A 1 92 ? 13.870 8.104 -13.075 1.00 91.75 92 GLU A C 1
ATOM 736 O O . GLU A 1 92 ? 14.353 8.740 -14.008 1.00 91.75 92 GLU A O 1
ATOM 741 N N . ASN A 1 93 ? 14.562 7.159 -12.426 1.00 92.25 93 ASN A N 1
ATOM 742 C CA . ASN A 1 93 ? 16.003 6.941 -12.636 1.00 92.25 93 ASN A CA 1
ATOM 743 C C . ASN A 1 93 ? 16.337 5.719 -13.506 1.00 92.25 93 ASN A C 1
ATOM 745 O O . ASN A 1 93 ? 17.461 5.609 -13.996 1.00 92.25 93 ASN A O 1
ATOM 749 N N . ALA A 1 94 ? 15.389 4.803 -13.749 1.00 94.19 94 ALA A N 1
ATOM 750 C CA . ALA A 1 94 ? 15.599 3.666 -14.654 1.00 94.19 94 ALA A CA 1
ATOM 751 C C .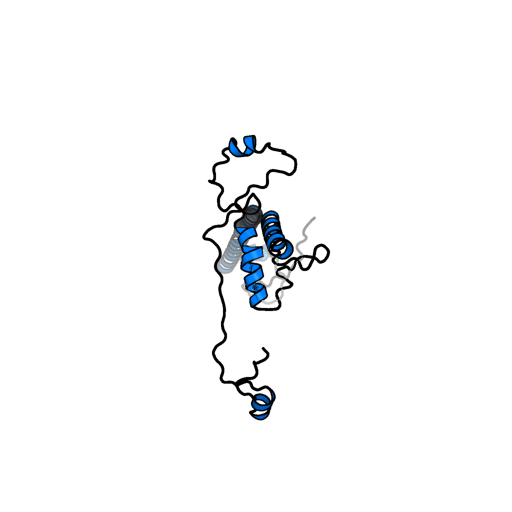 ALA A 1 94 ? 15.525 4.100 -16.131 1.00 94.19 94 ALA A C 1
ATOM 753 O O . ALA A 1 94 ? 14.570 3.808 -16.861 1.00 94.19 94 ALA A O 1
ATOM 754 N N . GLU A 1 95 ? 16.552 4.815 -16.571 1.00 93.00 95 GLU A N 1
ATOM 755 C CA . GLU A 1 95 ? 16.677 5.381 -17.910 1.00 93.00 95 GLU A CA 1
ATOM 756 C C . GLU A 1 95 ? 17.282 4.364 -18.891 1.00 93.00 95 GLU 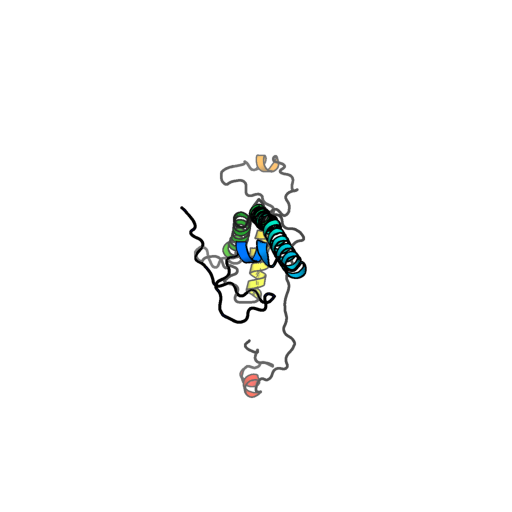A C 1
ATOM 758 O O . GLU A 1 95 ? 18.233 3.657 -18.564 1.00 93.00 95 GLU A O 1
ATOM 763 N N . TYR A 1 96 ? 16.735 4.260 -20.108 1.00 92.56 96 TYR A N 1
ATOM 764 C CA . TYR A 1 96 ? 17.152 3.204 -21.053 1.00 92.56 96 TYR A CA 1
ATOM 765 C C . TYR A 1 96 ? 17.604 3.683 -22.426 1.00 92.56 96 TYR A C 1
ATOM 767 O O . TYR A 1 96 ? 18.170 2.906 -23.198 1.00 92.56 96 TYR A O 1
ATOM 775 N N . ALA A 1 97 ? 17.340 4.943 -22.756 1.00 87.81 97 ALA A N 1
ATOM 776 C CA . ALA A 1 97 ? 17.804 5.548 -23.991 1.00 87.81 97 ALA A CA 1
ATOM 777 C C . ALA A 1 97 ? 17.913 7.062 -23.828 1.00 87.81 97 ALA A C 1
ATOM 779 O O . ALA A 1 97 ? 16.929 7.726 -23.506 1.00 87.81 97 ALA A O 1
ATOM 780 N N . THR A 1 98 ? 19.081 7.611 -24.132 1.00 83.12 98 THR A N 1
ATOM 781 C CA . THR A 1 98 ? 19.279 9.043 -24.353 1.00 83.12 98 THR A CA 1
ATOM 782 C C . THR A 1 98 ? 18.986 9.355 -25.814 1.00 83.12 98 THR A C 1
ATOM 784 O O . THR A 1 98 ? 19.538 8.737 -26.725 1.00 83.12 98 THR A O 1
ATOM 787 N N . VAL A 1 99 ? 18.060 10.283 -26.059 1.00 75.25 99 VAL A N 1
ATOM 788 C CA . VAL A 1 99 ? 17.656 10.642 -27.428 1.00 75.25 99 VAL A CA 1
ATOM 789 C C . VAL A 1 99 ? 18.686 11.584 -28.065 1.00 75.25 99 VAL A C 1
ATOM 791 O O . VAL A 1 99 ? 18.917 11.503 -29.270 1.00 75.25 99 VAL A O 1
ATOM 794 N N . ASN A 1 100 ? 19.319 12.446 -27.266 1.00 80.81 100 ASN A N 1
ATOM 795 C CA . ASN A 1 100 ? 20.513 13.248 -27.568 1.00 80.81 100 ASN A CA 1
ATOM 796 C C . ASN A 1 100 ? 20.987 13.934 -26.259 1.00 80.81 100 ASN A C 1
ATOM 798 O O . ASN A 1 100 ? 20.320 13.798 -25.237 1.00 80.81 100 ASN A O 1
ATOM 802 N N . ASP A 1 101 ? 22.086 14.698 -26.290 1.00 77.94 101 ASP A N 1
ATOM 803 C CA . ASP A 1 101 ? 22.635 15.402 -25.108 1.00 77.94 101 ASP A CA 1
ATOM 804 C C . ASP A 1 101 ? 21.678 16.438 -24.470 1.00 77.94 101 ASP A C 1
ATOM 806 O O . ASP A 1 101 ? 21.940 16.922 -23.372 1.00 77.94 101 ASP A O 1
ATOM 810 N N . TRP A 1 102 ? 20.569 16.794 -25.135 1.00 72.50 102 TRP A N 1
ATOM 811 C CA . TRP A 1 102 ? 19.655 17.876 -24.730 1.00 72.50 102 TRP A CA 1
ATOM 812 C C . TRP A 1 102 ? 18.206 17.427 -24.495 1.00 72.50 102 TRP A C 1
ATOM 814 O O . TRP A 1 102 ? 17.383 18.205 -24.016 1.00 72.50 102 TRP A O 1
ATOM 824 N N . VAL A 1 103 ? 17.865 16.194 -24.859 1.00 72.00 103 VAL A N 1
ATOM 825 C CA . VAL A 1 103 ? 16.523 15.619 -24.778 1.00 72.00 103 VAL A CA 1
ATOM 826 C C . VAL A 1 103 ? 16.575 14.542 -23.717 1.00 72.00 103 VAL A C 1
ATOM 828 O O . VAL A 1 103 ? 17.357 13.596 -23.821 1.00 72.00 103 VAL A O 1
ATOM 831 N N . GLY A 1 104 ? 15.716 14.723 -22.712 1.00 73.69 104 GLY A N 1
ATOM 832 C CA . GLY A 1 104 ? 15.614 13.863 -21.541 1.00 73.69 104 GLY A CA 1
ATOM 833 C C . GLY A 1 104 ? 15.594 12.383 -21.902 1.00 73.69 104 GLY A C 1
ATOM 834 O O . GLY A 1 104 ? 15.070 11.969 -22.943 1.00 73.69 104 GLY A O 1
ATOM 835 N N . ALA A 1 105 ? 16.212 11.588 -21.039 1.00 86.19 105 ALA A N 1
ATOM 836 C CA . ALA A 1 105 ? 16.276 10.160 -21.236 1.00 86.19 105 ALA A CA 1
ATOM 837 C C . ALA A 1 105 ? 14.877 9.534 -21.190 1.00 86.19 105 ALA A C 1
ATOM 839 O O . ALA A 1 105 ? 13.979 9.990 -20.479 1.00 86.19 105 ALA A O 1
ATOM 840 N N . ARG A 1 106 ? 14.691 8.468 -21.968 1.00 91.50 106 ARG A N 1
ATOM 841 C CA . ARG A 1 106 ? 13.451 7.697 -21.966 1.00 91.50 106 ARG A CA 1
ATOM 842 C C . ARG A 1 106 ? 13.372 6.836 -20.715 1.00 91.50 106 ARG A C 1
ATOM 844 O O . ARG A 1 106 ? 14.317 6.109 -20.395 1.00 91.50 106 ARG A O 1
ATOM 851 N N . ARG A 1 107 ? 12.204 6.887 -20.082 1.00 94.19 107 ARG A N 1
ATOM 852 C CA . ARG A 1 107 ? 11.873 6.218 -18.819 1.00 94.19 107 ARG A CA 1
ATOM 853 C C . ARG A 1 107 ? 10.747 5.208 -19.007 1.00 94.19 107 ARG A C 1
ATOM 855 O O . ARG A 1 107 ? 10.240 5.030 -20.120 1.00 94.19 107 ARG A O 1
ATOM 862 N N . LEU A 1 108 ? 10.334 4.567 -17.914 1.00 95.12 108 LEU A N 1
ATOM 863 C CA . LEU A 1 108 ? 9.242 3.590 -17.904 1.00 95.12 108 LEU A CA 1
ATOM 864 C C . LEU A 1 108 ? 7.944 4.152 -18.512 1.00 95.12 108 LEU A C 1
ATOM 866 O O . LEU A 1 108 ? 7.277 3.474 -19.287 1.00 95.12 108 LEU A O 1
ATOM 870 N N . GLU A 1 109 ? 7.622 5.414 -18.231 1.00 95.06 109 GLU A N 1
ATOM 871 C CA . GLU A 1 109 ? 6.440 6.099 -18.777 1.00 95.06 109 GLU A CA 1
ATOM 872 C C . GLU A 1 109 ? 6.472 6.287 -20.305 1.00 95.06 109 GLU A C 1
ATOM 874 O O . GLU A 1 109 ? 5.434 6.491 -20.933 1.00 95.06 109 GLU A O 1
ATOM 879 N N . ASN A 1 110 ? 7.648 6.188 -20.935 1.00 94.06 110 ASN A N 1
ATOM 880 C CA . ASN A 1 110 ? 7.812 6.325 -22.384 1.00 94.06 110 ASN A CA 1
ATOM 881 C C . ASN A 1 110 ? 7.878 4.971 -23.107 1.00 94.06 110 ASN A C 1
ATOM 883 O O . ASN A 1 110 ? 8.289 4.913 -24.271 1.00 94.06 110 ASN A O 1
ATOM 887 N N . VAL A 1 111 ? 7.529 3.873 -22.436 1.00 94.56 111 VAL A N 1
ATOM 888 C CA . VAL A 1 111 ? 7.480 2.539 -23.040 1.00 94.56 111 VAL A CA 1
ATOM 889 C C . VAL A 1 111 ? 6.207 2.416 -23.876 1.00 94.56 111 VAL A C 1
ATOM 891 O O . VAL A 1 111 ? 5.116 2.212 -23.352 1.00 94.56 111 VAL A O 1
ATOM 894 N N . VAL A 1 112 ? 6.347 2.542 -25.198 1.00 94.38 112 VAL A N 1
ATOM 895 C CA . VAL A 1 112 ? 5.210 2.467 -26.136 1.00 94.38 112 VAL A CA 1
ATOM 896 C C . VAL A 1 112 ? 5.168 1.121 -26.856 1.00 94.38 112 VAL A C 1
ATOM 898 O O . VAL A 1 112 ? 4.095 0.628 -27.201 1.00 94.38 112 VAL A O 1
ATOM 901 N N . LYS A 1 113 ? 6.329 0.503 -27.103 1.00 93.81 113 LYS A N 1
ATOM 902 C CA . LYS A 1 113 ? 6.437 -0.779 -27.811 1.00 93.81 113 LYS A CA 1
ATOM 903 C C . LYS A 1 113 ? 6.969 -1.877 -26.900 1.00 93.81 113 LYS A C 1
ATOM 905 O O . LYS A 1 113 ? 7.758 -1.635 -25.993 1.00 93.81 113 LYS A O 1
ATOM 910 N N . PHE A 1 114 ? 6.646 -3.123 -27.237 1.00 94.50 114 PHE A N 1
ATOM 911 C CA . PHE A 1 114 ? 7.202 -4.302 -26.566 1.00 94.50 114 PHE A CA 1
ATOM 912 C C . PHE A 1 114 ? 8.742 -4.309 -26.547 1.00 94.50 114 PHE A C 1
ATOM 914 O O . PHE A 1 114 ? 9.352 -4.675 -25.549 1.00 94.50 114 PHE A O 1
ATOM 921 N N . ALA A 1 115 ? 9.387 -3.860 -27.628 1.00 94.62 115 ALA A N 1
ATOM 922 C CA . ALA A 1 115 ? 10.845 -3.744 -27.684 1.00 94.62 115 ALA A CA 1
ATOM 923 C C . ALA A 1 115 ? 11.400 -2.660 -26.736 1.00 94.62 115 ALA A C 1
ATOM 925 O O . ALA A 1 115 ? 12.499 -2.821 -26.198 1.00 94.62 115 ALA A O 1
ATOM 926 N N . ASP A 1 116 ? 10.636 -1.589 -26.501 1.00 94.56 116 ASP A N 1
ATOM 927 C CA . ASP A 1 116 ? 11.011 -0.520 -25.571 1.00 94.56 116 ASP A CA 1
ATOM 928 C C . ASP A 1 116 ? 10.990 -1.049 -24.133 1.00 94.56 116 ASP A C 1
ATOM 930 O O . ASP A 1 116 ? 11.913 -0.773 -23.375 1.00 94.56 116 ASP A O 1
ATOM 934 N N . PHE A 1 117 ? 10.010 -1.896 -23.789 1.00 95.56 117 PHE A N 1
ATOM 935 C CA . PHE A 1 117 ? 9.933 -2.535 -22.471 1.00 95.56 117 PHE A CA 1
ATOM 936 C C . PHE A 1 117 ? 11.183 -3.364 -22.162 1.00 95.56 117 PHE A C 1
ATOM 938 O O . PHE A 1 117 ? 11.782 -3.213 -21.102 1.00 95.56 117 PHE A O 1
ATOM 945 N N . TRP A 1 118 ? 11.622 -4.220 -23.090 1.00 95.50 118 TRP A N 1
ATOM 946 C CA . TRP A 1 118 ? 12.823 -5.036 -22.870 1.00 95.50 118 TRP A CA 1
ATOM 947 C C . TRP A 1 118 ? 14.107 -4.215 -22.863 1.00 95.50 118 TRP A C 1
ATOM 949 O O . TRP A 1 118 ? 15.061 -4.567 -22.168 1.00 95.50 118 TRP A O 1
ATOM 959 N N . SER A 1 119 ? 14.134 -3.116 -23.615 1.00 95.06 119 SER A N 1
ATOM 960 C CA . SER A 1 119 ? 15.239 -2.162 -23.559 1.00 95.06 119 SER A CA 1
ATOM 961 C C . SER A 1 119 ? 15.289 -1.486 -22.191 1.00 95.06 119 SER A C 1
ATOM 963 O O . SER A 1 119 ? 16.350 -1.481 -21.573 1.00 95.06 119 SER A O 1
ATOM 965 N N . TRP A 1 120 ? 14.142 -1.043 -21.673 1.00 95.56 120 TRP A N 1
ATOM 966 C CA . TRP A 1 120 ? 14.004 -0.509 -20.323 1.00 95.56 120 TRP A CA 1
ATOM 967 C C . TRP A 1 120 ? 14.420 -1.501 -19.241 1.00 95.56 120 TRP A C 1
ATOM 969 O O . TRP A 1 120 ? 15.274 -1.182 -18.417 1.00 95.56 120 TRP A O 1
ATOM 979 N N . ALA A 1 121 ? 13.902 -2.726 -19.285 1.00 96.25 121 ALA A N 1
ATOM 980 C CA . ALA A 1 121 ? 14.217 -3.746 -18.294 1.00 96.25 121 ALA A CA 1
ATOM 981 C C . ALA A 1 121 ? 15.723 -4.061 -18.252 1.00 96.25 121 ALA A C 1
ATOM 983 O O . ALA A 1 121 ? 16.310 -4.173 -17.180 1.00 96.25 121 ALA A O 1
ATOM 984 N N . ARG A 1 122 ? 16.366 -4.191 -19.418 1.00 95.75 122 ARG A N 1
ATOM 985 C CA . ARG A 1 122 ? 17.777 -4.589 -19.517 1.00 95.75 122 ARG A CA 1
ATOM 986 C C . ARG A 1 122 ? 18.760 -3.442 -19.279 1.00 95.75 122 ARG A C 1
ATOM 988 O O . ARG A 1 122 ? 19.822 -3.696 -18.727 1.00 95.75 122 ARG A O 1
ATOM 995 N N . VAL A 1 123 ? 18.459 -2.238 -19.767 1.00 95.00 123 VAL A N 1
ATOM 996 C CA . VAL A 1 123 ? 19.396 -1.098 -19.753 1.00 95.00 123 VAL A CA 1
ATOM 997 C C . VAL A 1 123 ? 19.127 -0.159 -18.581 1.00 95.00 123 VAL A C 1
ATOM 999 O O . VAL A 1 123 ? 20.080 0.327 -17.991 1.00 95.00 123 VAL A O 1
ATOM 1002 N N . GLY A 1 124 ? 17.860 0.059 -18.221 1.00 93.81 124 GLY A N 1
ATOM 1003 C CA . GLY A 1 124 ? 17.489 0.905 -17.086 1.00 93.81 124 GLY A CA 1
ATOM 1004 C C . GLY A 1 124 ? 17.370 0.106 -15.792 1.00 93.81 124 GLY A C 1
ATOM 1005 O O . GLY A 1 124 ? 18.163 0.271 -14.871 1.00 93.81 124 GLY A O 1
ATOM 1006 N N . LEU A 1 125 ? 16.392 -0.801 -15.726 1.00 94.56 125 LEU A N 1
ATOM 1007 C CA . LEU A 1 125 ? 15.984 -1.442 -14.470 1.00 94.56 125 LEU A CA 1
ATOM 1008 C C . LEU A 1 125 ? 17.054 -2.370 -13.870 1.00 94.56 125 LEU A C 1
ATOM 1010 O O . LEU A 1 125 ? 17.362 -2.273 -12.686 1.00 94.56 125 LEU A O 1
ATOM 1014 N N . VAL A 1 126 ? 17.589 -3.311 -14.656 1.00 93.81 126 VAL A N 1
ATOM 1015 C CA . VAL A 1 126 ? 18.537 -4.319 -14.147 1.00 93.81 126 VAL A CA 1
ATOM 1016 C C . VAL A 1 126 ? 19.826 -3.675 -13.615 1.00 93.81 126 VAL A C 1
ATOM 1018 O O . VAL A 1 126 ? 20.203 -4.007 -12.491 1.00 93.81 126 VAL A O 1
ATOM 1021 N N . PRO A 1 127 ? 20.488 -2.745 -14.331 1.00 91.19 127 PRO A N 1
ATOM 1022 C CA . PRO A 1 127 ? 21.674 -2.070 -13.806 1.00 91.19 127 PRO A CA 1
ATOM 1023 C C . PRO A 1 127 ? 21.394 -1.242 -12.550 1.00 91.19 127 PRO A C 1
ATOM 1025 O O . PRO A 1 127 ? 22.235 -1.219 -11.659 1.00 91.19 127 PRO A O 1
ATOM 1028 N N . LEU A 1 128 ? 20.214 -0.620 -12.452 1.00 91.00 128 LEU A N 1
ATOM 1029 C CA . LEU A 1 128 ? 19.799 0.137 -11.269 1.00 91.00 128 LEU A CA 1
ATOM 1030 C C . LEU A 1 128 ? 19.630 -0.770 -10.036 1.00 91.00 128 LEU A C 1
ATOM 1032 O O . LEU A 1 128 ? 20.111 -0.450 -8.953 1.00 91.00 128 LEU A O 1
ATOM 1036 N N . LEU A 1 129 ? 18.987 -1.931 -10.198 1.00 91.06 129 LEU A N 1
ATOM 1037 C CA . LEU A 1 129 ? 18.721 -2.858 -9.090 1.00 91.06 129 LEU A CA 1
ATOM 1038 C C . LEU A 1 129 ? 19.961 -3.634 -8.632 1.00 91.06 129 LEU A C 1
ATOM 1040 O O . LEU A 1 129 ? 20.070 -3.976 -7.457 1.00 91.06 129 LEU A O 1
ATOM 1044 N N . PHE A 1 130 ? 20.889 -3.921 -9.542 1.00 88.62 130 PHE A N 1
ATOM 1045 C CA . PHE A 1 130 ? 22.106 -4.685 -9.251 1.00 88.62 130 PHE A CA 1
ATOM 1046 C C . PHE A 1 130 ? 23.370 -3.826 -9.336 1.00 88.62 130 PHE A C 1
ATOM 1048 O O . PHE A 1 130 ? 24.438 -4.333 -9.673 1.00 88.62 130 PHE A O 1
ATOM 1055 N N . ALA A 1 131 ? 23.266 -2.530 -9.040 1.00 81.56 131 ALA A N 1
ATOM 1056 C CA . ALA A 1 131 ? 24.430 -1.664 -8.937 1.00 81.56 131 ALA A CA 1
ATOM 1057 C C . ALA A 1 131 ? 25.327 -2.144 -7.778 1.00 81.56 131 ALA A C 1
ATOM 1059 O O . ALA A 1 131 ? 25.007 -1.967 -6.607 1.00 81.56 131 ALA A O 1
ATOM 1060 N N . GLU A 1 132 ? 26.465 -2.770 -8.092 1.00 68.44 132 GLU A N 1
ATOM 1061 C CA . GLU A 1 132 ? 27.398 -3.337 -7.100 1.00 68.44 132 GLU A CA 1
ATOM 1062 C C . GLU A 1 132 ? 28.328 -2.283 -6.459 1.00 68.44 132 GLU A C 1
ATOM 1064 O O . GLU A 1 132 ? 29.461 -2.582 -6.084 1.00 68.44 132 GLU A O 1
ATOM 1069 N N . GLY A 1 133 ? 27.875 -1.033 -6.334 1.00 63.50 133 GLY A N 1
ATOM 1070 C CA . GLY A 1 133 ? 28.683 0.075 -5.831 1.00 63.50 133 GLY A CA 1
ATOM 1071 C C . GLY A 1 133 ? 27.989 0.830 -4.708 1.00 63.50 133 GLY A C 1
ATOM 1072 O O . GLY A 1 133 ? 26.937 1.423 -4.921 1.00 63.50 133 GLY A O 1
ATOM 1073 N N . ALA A 1 134 ? 28.610 0.871 -3.528 1.00 59.47 134 ALA A N 1
ATOM 1074 C CA . ALA A 1 134 ? 28.237 1.845 -2.514 1.00 59.47 134 ALA A CA 1
ATOM 1075 C C . ALA A 1 134 ? 28.602 3.240 -3.040 1.00 59.47 134 ALA A C 1
ATOM 1077 O O . ALA A 1 134 ? 29.781 3.552 -3.234 1.00 59.47 134 ALA A O 1
ATOM 1078 N N . THR A 1 135 ? 27.600 4.084 -3.280 1.00 58.59 135 THR A N 1
ATOM 1079 C CA . THR A 1 135 ? 27.835 5.512 -3.491 1.00 58.59 135 THR A CA 1
ATOM 1080 C C . THR A 1 135 ? 28.291 6.083 -2.155 1.00 58.59 135 THR A C 1
ATOM 1082 O O . THR A 1 135 ? 27.480 6.350 -1.268 1.00 58.59 135 THR A O 1
ATOM 1085 N N . LEU A 1 136 ? 29.605 6.201 -1.971 1.00 61.06 136 LEU A N 1
ATOM 1086 C CA . LEU A 1 136 ? 30.164 6.960 -0.860 1.00 61.06 136 LEU A CA 1
ATOM 1087 C C . LEU A 1 136 ? 29.636 8.392 -0.963 1.00 61.06 136 LEU A C 1
ATOM 1089 O O . LEU A 1 136 ? 29.577 8.938 -2.064 1.00 61.06 136 LEU A O 1
ATOM 1093 N N . SER A 1 137 ? 29.234 8.973 0.169 1.00 61.34 137 SER A N 1
ATOM 1094 C CA . SER A 1 137 ? 28.684 10.327 0.230 1.00 61.34 137 SER A CA 1
ATOM 1095 C C . SER A 1 137 ? 29.512 11.291 -0.621 1.00 61.34 137 SER A C 1
ATOM 1097 O O . SER A 1 137 ? 30.731 11.378 -0.444 1.00 61.34 137 SER A O 1
ATOM 1099 N N . GLU A 1 138 ? 28.844 11.991 -1.540 1.00 52.31 138 GLU A N 1
ATOM 1100 C CA . GLU A 1 138 ? 29.435 12.991 -2.431 1.00 52.31 138 GLU A CA 1
ATOM 1101 C C . GLU A 1 138 ? 30.214 14.019 -1.591 1.00 52.31 138 GLU A C 1
ATOM 1103 O O . GLU A 1 138 ? 29.634 14.867 -0.917 1.00 52.31 138 GLU A O 1
ATOM 1108 N N . GLY A 1 139 ? 31.540 13.876 -1.526 1.00 55.28 139 GLY A N 1
ATOM 1109 C CA . GLY A 1 139 ? 32.390 14.663 -0.626 1.00 55.28 139 GLY A CA 1
ATOM 1110 C C . GLY A 1 139 ? 33.601 13.916 -0.068 1.00 55.28 139 GLY A C 1
ATOM 1111 O O . GLY A 1 139 ? 34.548 14.559 0.383 1.00 55.28 139 GLY A O 1
ATOM 1112 N N . LEU A 1 140 ? 33.626 12.579 -0.130 1.00 58.81 140 LEU A N 1
ATOM 1113 C CA . LEU A 1 140 ? 34.857 11.814 0.088 1.00 58.81 140 LEU A CA 1
ATOM 1114 C C . LEU A 1 140 ? 35.586 11.598 -1.249 1.00 58.81 140 LEU A C 1
ATOM 1116 O O . LEU A 1 140 ? 35.331 10.627 -1.959 1.00 58.81 140 LEU A O 1
ATOM 1120 N N . GLU A 1 141 ? 36.532 12.480 -1.581 1.00 53.09 141 GLU A N 1
ATOM 1121 C CA . GLU A 1 141 ? 37.531 12.203 -2.622 1.00 53.09 141 GLU A CA 1
ATOM 1122 C C . GLU A 1 141 ? 38.523 11.152 -2.104 1.00 53.09 141 GLU A C 1
ATOM 1124 O O . GLU A 1 141 ? 39.625 11.459 -1.647 1.00 53.09 141 GLU A O 1
ATOM 1129 N N . LEU A 1 142 ? 38.117 9.882 -2.111 1.00 62.12 142 LEU A N 1
ATOM 1130 C CA . LEU A 1 142 ? 39.053 8.797 -1.850 1.00 62.12 142 LEU A CA 1
ATOM 1131 C C . LEU A 1 142 ? 39.954 8.626 -3.068 1.00 62.12 142 LEU A C 1
ATOM 1133 O O . LEU A 1 142 ? 39.497 8.384 -4.185 1.00 62.12 142 LEU A O 1
ATOM 1137 N N . ASN A 1 143 ? 41.259 8.715 -2.838 1.00 64.81 143 ASN A N 1
ATOM 1138 C CA . ASN A 1 143 ? 42.247 8.432 -3.867 1.00 64.81 143 ASN A CA 1
ATOM 1139 C C . ASN A 1 143 ? 42.087 6.966 -4.322 1.00 64.81 143 ASN A C 1
ATOM 1141 O O . ASN A 1 143 ? 41.811 6.096 -3.494 1.00 64.81 143 ASN A O 1
ATOM 1145 N N . ALA A 1 144 ? 42.283 6.650 -5.608 1.00 60.91 144 ALA A N 1
ATOM 1146 C CA . ALA A 1 144 ? 42.026 5.304 -6.156 1.00 60.91 144 ALA A CA 1
ATOM 1147 C C . ALA A 1 144 ? 42.748 4.169 -5.391 1.00 60.91 144 ALA A C 1
ATOM 1149 O O . ALA A 1 144 ? 42.263 3.042 -5.297 1.00 60.91 144 ALA A O 1
ATOM 1150 N N . THR A 1 145 ? 43.889 4.480 -4.773 1.00 61.53 145 THR A N 1
ATOM 1151 C CA . THR A 1 145 ? 44.659 3.571 -3.911 1.00 61.53 145 THR A CA 1
ATOM 1152 C C . THR A 1 145 ? 44.042 3.361 -2.523 1.00 61.53 145 THR A C 1
ATOM 1154 O O . THR A 1 145 ? 44.200 2.290 -1.939 1.00 61.53 145 THR A O 1
ATOM 1157 N N . GLN A 1 146 ? 43.306 4.340 -1.993 1.00 63.84 146 GLN A N 1
ATOM 1158 C CA . GLN A 1 146 ? 42.535 4.206 -0.755 1.00 63.84 146 GLN A CA 1
ATOM 1159 C C . GLN A 1 146 ? 41.276 3.368 -0.978 1.00 63.84 146 GLN A C 1
ATOM 1161 O O . GLN A 1 146 ? 40.947 2.563 -0.116 1.00 63.84 146 GLN A O 1
ATOM 1166 N N . ILE A 1 147 ? 40.626 3.470 -2.141 1.00 61.50 147 ILE A N 1
ATOM 1167 C CA . ILE A 1 147 ? 39.480 2.617 -2.506 1.00 61.50 147 ILE A CA 1
ATOM 1168 C C . ILE A 1 147 ? 39.913 1.145 -2.594 1.00 61.50 147 ILE A C 1
ATOM 1170 O O . ILE A 1 147 ? 39.240 0.273 -2.060 1.00 61.50 147 ILE A O 1
ATOM 1174 N N . ALA A 1 148 ? 41.085 0.870 -3.177 1.00 60.62 148 ALA A N 1
ATOM 1175 C CA . ALA A 1 148 ? 41.624 -0.489 -3.277 1.00 60.62 148 ALA A CA 1
ATOM 1176 C C . ALA A 1 148 ? 42.041 -1.098 -1.920 1.00 60.62 148 ALA A C 1
ATOM 1178 O O . ALA A 1 148 ? 41.941 -2.309 -1.729 1.00 60.62 148 ALA A O 1
ATOM 1179 N N . ASN A 1 149 ? 42.500 -0.270 -0.973 1.00 60.06 149 ASN A N 1
ATOM 1180 C CA . ASN A 1 149 ? 42.920 -0.719 0.362 1.00 60.06 149 ASN A CA 1
ATOM 1181 C C . ASN A 1 149 ? 41.780 -0.743 1.383 1.00 60.06 149 ASN A C 1
ATOM 1183 O O . ASN A 1 149 ? 41.839 -1.501 2.357 1.00 60.06 149 ASN A O 1
ATOM 1187 N N . THR A 1 150 ? 40.731 0.051 1.164 1.00 58.53 150 THR A N 1
ATOM 1188 C CA . THR A 1 150 ? 39.483 -0.071 1.912 1.00 58.53 150 THR A CA 1
ATOM 1189 C C . THR A 1 150 ? 38.769 -1.281 1.345 1.00 58.53 150 THR A C 1
ATOM 1191 O O . THR A 1 150 ? 37.892 -1.187 0.497 1.00 58.53 150 THR A O 1
ATOM 1194 N N . SER A 1 151 ? 39.190 -2.453 1.810 1.00 51.66 151 SER A N 1
ATOM 1195 C CA . SER A 1 151 ? 38.439 -3.693 1.681 1.00 51.66 151 SER A CA 1
ATOM 1196 C C . SER A 1 151 ? 37.125 -3.573 2.463 1.00 51.66 151 SER A C 1
ATOM 1198 O O . SER A 1 151 ? 36.884 -4.290 3.433 1.00 51.66 151 SER A O 1
ATOM 1200 N N . LEU A 1 152 ? 36.244 -2.661 2.037 1.00 56.47 152 LEU A N 1
ATOM 1201 C CA . LEU A 1 152 ? 34.811 -2.855 2.150 1.00 56.47 152 LEU A CA 1
ATOM 1202 C C . LEU A 1 152 ? 34.562 -4.123 1.353 1.00 56.47 152 LEU A C 1
ATOM 1204 O O . LEU A 1 152 ? 34.486 -4.136 0.126 1.00 56.47 152 LEU A O 1
ATOM 1208 N N . ARG A 1 153 ? 34.662 -5.231 2.086 1.00 50.88 153 ARG A N 1
ATOM 1209 C CA . ARG A 1 153 ? 34.473 -6.572 1.583 1.00 50.88 153 ARG A CA 1
ATOM 1210 C C . ARG A 1 153 ? 33.228 -6.532 0.719 1.00 50.88 153 ARG A C 1
ATOM 1212 O O . ARG A 1 153 ? 32.195 -6.038 1.149 1.00 50.88 153 ARG A O 1
ATOM 1219 N N . MET A 1 154 ? 33.378 -7.107 -0.460 1.00 50.72 154 MET A N 1
ATOM 1220 C CA . MET A 1 154 ? 32.420 -7.488 -1.498 1.00 50.72 154 MET A CA 1
ATOM 1221 C C . MET A 1 154 ? 31.206 -8.311 -0.981 1.00 50.72 154 MET A C 1
ATOM 1223 O O . MET A 1 154 ? 30.656 -9.148 -1.686 1.00 50.72 154 MET A O 1
ATOM 1227 N N . GLN A 1 155 ? 30.826 -8.142 0.287 1.00 53.50 155 GLN A N 1
ATOM 1228 C CA . GLN A 1 155 ? 29.821 -8.873 1.046 1.00 53.50 155 GLN A CA 1
ATOM 1229 C C . GLN A 1 155 ? 28.501 -8.092 1.172 1.00 53.50 155 GLN A C 1
ATOM 1231 O O . GLN A 1 155 ? 27.528 -8.630 1.694 1.00 53.50 155 GLN A O 1
ATOM 1236 N N . GLU A 1 156 ? 28.440 -6.865 0.648 1.00 62.78 156 GLU A N 1
ATOM 1237 C CA . GLU A 1 156 ? 27.210 -6.070 0.515 1.00 62.78 156 GLU A CA 1
ATOM 1238 C C . GLU A 1 156 ? 26.561 -6.231 -0.870 1.00 62.78 156 GLU A C 1
ATOM 1240 O O . GLU A 1 156 ? 25.883 -5.340 -1.374 1.00 62.78 156 GLU A O 1
ATOM 1245 N N . SER A 1 157 ? 26.742 -7.390 -1.511 1.00 65.88 157 SER A N 1
ATOM 1246 C CA . SER A 1 157 ? 25.993 -7.703 -2.726 1.00 65.88 157 SER A CA 1
ATOM 1247 C C . SER A 1 157 ? 24.488 -7.732 -2.433 1.00 65.88 157 SER A C 1
ATOM 1249 O O . SER A 1 157 ? 24.011 -8.350 -1.469 1.00 65.88 157 SER A O 1
ATOM 1251 N N . GLY A 1 158 ? 23.733 -7.030 -3.279 1.00 71.75 158 GLY A N 1
ATOM 1252 C CA . GLY A 1 158 ? 22.278 -6.928 -3.187 1.00 71.75 158 GLY A CA 1
ATOM 1253 C C . GLY A 1 158 ? 21.755 -5.817 -2.276 1.00 71.75 158 GLY A C 1
ATOM 1254 O O . GLY A 1 158 ? 20.568 -5.860 -1.950 1.00 71.75 158 GLY A O 1
ATOM 1255 N N . VAL A 1 159 ? 22.591 -4.857 -1.859 1.00 82.00 159 VAL A N 1
ATOM 1256 C CA . VAL A 1 159 ? 22.110 -3.602 -1.259 1.00 82.00 159 VAL A CA 1
ATOM 1257 C C . VAL A 1 159 ? 21.553 -2.695 -2.359 1.00 82.00 159 VAL A C 1
ATOM 1259 O O . VAL A 1 159 ? 22.205 -2.450 -3.366 1.00 82.00 159 VAL A O 1
ATOM 1262 N N . TYR A 1 160 ? 20.338 -2.203 -2.154 1.00 87.38 160 TYR A N 1
ATOM 1263 C CA . TYR A 1 160 ? 19.610 -1.294 -3.030 1.00 87.38 160 TYR A CA 1
ATOM 1264 C C . TYR A 1 160 ? 19.350 0.017 -2.275 1.00 87.38 160 TYR A C 1
ATOM 1266 O O . TYR A 1 160 ? 18.936 -0.009 -1.115 1.00 87.38 160 TYR A O 1
ATOM 1274 N N . LEU A 1 161 ? 19.616 1.170 -2.896 1.00 84.75 161 LEU A N 1
ATOM 1275 C CA . LEU A 1 161 ? 19.464 2.495 -2.266 1.00 84.75 161 LEU A CA 1
ATOM 1276 C C . LEU A 1 161 ? 20.145 2.616 -0.882 1.00 84.75 161 LEU A C 1
ATOM 1278 O O . LEU A 1 161 ? 19.596 3.227 0.032 1.00 84.75 161 LEU A O 1
ATOM 1282 N N . ASN A 1 162 ? 21.326 2.011 -0.705 1.00 79.38 162 ASN A N 1
ATOM 1283 C CA . ASN A 1 162 ? 22.156 2.016 0.517 1.00 79.38 162 ASN A CA 1
ATOM 1284 C C . ASN A 1 162 ? 21.548 1.383 1.791 1.00 79.38 162 ASN A C 1
ATOM 1286 O O . ASN A 1 162 ? 22.293 1.087 2.722 1.00 79.38 162 ASN A O 1
ATOM 1290 N N . TYR A 1 163 ? 20.236 1.141 1.847 1.00 81.19 163 TYR A N 1
ATOM 1291 C CA . TYR A 1 163 ? 19.553 0.630 3.046 1.00 81.19 163 TYR A CA 1
ATOM 1292 C C . TYR A 1 163 ? 18.620 -0.559 2.776 1.00 81.19 163 TYR A C 1
ATOM 1294 O O . TYR A 1 163 ? 18.319 -1.317 3.698 1.00 81.19 163 TYR A O 1
ATOM 1302 N N . ASN A 1 164 ? 18.169 -0.754 1.533 1.00 87.62 164 ASN A N 1
ATOM 1303 C CA . ASN A 1 164 ? 17.296 -1.868 1.165 1.00 87.62 164 ASN A CA 1
ATOM 1304 C C . ASN A 1 164 ? 18.126 -3.074 0.728 1.00 87.62 164 ASN A C 1
ATOM 1306 O O . ASN A 1 164 ? 19.257 -2.933 0.275 1.00 87.62 164 ASN A O 1
ATOM 1310 N N . ARG A 1 165 ? 17.560 -4.280 0.828 1.00 88.75 165 ARG A N 1
ATOM 1311 C CA . ARG A 1 165 ? 18.203 -5.496 0.321 1.00 88.75 165 ARG A CA 1
ATOM 1312 C C . ARG A 1 165 ? 17.264 -6.266 -0.587 1.00 88.75 165 ARG A C 1
ATOM 1314 O O . ARG A 1 165 ? 16.128 -6.546 -0.211 1.00 88.75 165 ARG A O 1
ATOM 1321 N N . ILE A 1 166 ? 17.756 -6.663 -1.754 1.00 89.81 166 ILE A N 1
ATOM 1322 C CA . ILE A 1 166 ? 17.007 -7.527 -2.666 1.00 89.81 166 ILE A CA 1
ATOM 1323 C C . ILE A 1 166 ? 17.048 -8.962 -2.127 1.00 89.81 166 ILE A C 1
ATOM 1325 O O . ILE A 1 166 ? 18.119 -9.544 -1.946 1.00 89.81 166 ILE A O 1
ATOM 1329 N N . VAL A 1 167 ? 15.874 -9.545 -1.877 1.00 90.75 167 VAL A N 1
ATOM 1330 C CA . VAL A 1 167 ? 15.722 -10.929 -1.402 1.00 90.75 167 VAL A CA 1
ATOM 1331 C C . VAL A 1 167 ? 15.164 -11.792 -2.533 1.00 90.75 167 VAL A C 1
ATOM 1333 O O . VAL A 1 167 ? 14.119 -11.484 -3.093 1.00 90.75 167 VAL A O 1
ATOM 1336 N N . GLY A 1 168 ? 15.852 -12.883 -2.885 1.00 89.62 168 GLY A N 1
ATOM 1337 C CA . GLY A 1 168 ? 15.384 -13.877 -3.867 1.00 89.62 168 GLY A CA 1
ATOM 1338 C C . GLY A 1 168 ? 15.471 -13.468 -5.347 1.00 89.62 168 GLY A C 1
ATOM 1339 O O . GLY A 1 168 ? 15.551 -14.346 -6.202 1.00 89.62 168 GLY A O 1
ATOM 1340 N N . GLY A 1 169 ? 15.520 -12.169 -5.651 1.00 89.94 169 GLY A N 1
ATOM 1341 C CA . GLY A 1 169 ? 15.658 -11.633 -7.008 1.00 89.94 169 GLY A CA 1
ATOM 1342 C C . GLY A 1 169 ? 14.335 -11.165 -7.620 1.00 89.94 169 GLY A C 1
ATOM 1343 O O . GLY A 1 169 ? 13.325 -11.026 -6.936 1.00 89.94 169 GLY A O 1
ATOM 1344 N N . ILE A 1 170 ? 14.352 -10.894 -8.927 1.00 91.38 170 ILE A N 1
ATOM 1345 C CA . ILE A 1 170 ? 13.213 -10.330 -9.664 1.00 91.38 170 ILE A CA 1
ATOM 1346 C C . ILE A 1 170 ? 12.573 -11.423 -10.514 1.00 91.38 170 ILE A C 1
ATOM 1348 O O . ILE A 1 170 ? 13.266 -12.169 -11.209 1.00 91.38 170 ILE A O 1
ATOM 1352 N N . ARG A 1 171 ? 11.240 -11.487 -10.510 1.00 95.00 171 ARG A N 1
ATOM 1353 C CA . ARG A 1 171 ? 10.470 -12.397 -11.360 1.00 95.00 171 ARG A CA 1
ATOM 1354 C C . ARG A 1 171 ? 9.509 -11.611 -12.239 1.00 95.00 171 ARG A C 1
ATOM 1356 O O . ARG A 1 171 ? 8.598 -10.968 -11.732 1.00 95.00 171 ARG A O 1
ATOM 1363 N N . PHE A 1 172 ? 9.655 -11.752 -13.553 1.00 94.69 172 PHE A N 1
ATOM 1364 C CA . PHE A 1 172 ? 8.643 -11.294 -14.502 1.00 94.69 172 PHE A CA 1
ATOM 1365 C C . PHE A 1 172 ? 7.501 -12.310 -14.595 1.00 94.69 172 PHE A C 1
ATOM 1367 O O . PHE A 1 172 ? 7.727 -13.524 -14.643 1.00 94.69 172 PHE A O 1
ATOM 1374 N N . GLN A 1 173 ? 6.270 -11.809 -14.620 1.00 96.06 173 GLN A N 1
ATOM 1375 C CA . GLN A 1 173 ? 5.064 -12.589 -14.882 1.00 96.06 173 GLN A CA 1
ATOM 1376 C C . GLN A 1 173 ? 4.329 -11.966 -16.068 1.00 96.06 173 GLN A C 1
ATOM 1378 O O . GLN A 1 173 ? 4.338 -10.748 -16.234 1.00 96.06 173 GLN A O 1
ATOM 1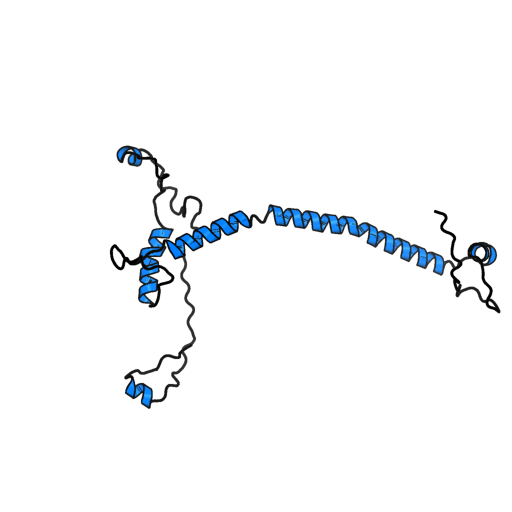383 N N . GLN A 1 174 ? 3.739 -12.807 -16.915 1.00 95.44 174 GLN A N 1
ATOM 1384 C CA . GLN A 1 174 ? 2.977 -12.376 -18.081 1.00 95.44 174 GLN A CA 1
ATOM 1385 C C . GLN A 1 174 ? 1.618 -13.065 -18.061 1.00 95.44 174 GLN A C 1
ATOM 1387 O O . GLN A 1 174 ? 1.548 -14.294 -18.062 1.00 95.44 174 GLN A O 1
ATOM 1392 N N . GLU A 1 175 ? 0.558 -12.270 -18.115 1.00 94.81 175 GLU A N 1
ATOM 1393 C CA . GLU A 1 175 ? -0.784 -12.759 -18.407 1.00 94.81 175 GLU A CA 1
ATOM 1394 C C . GLU A 1 175 ? -1.007 -12.755 -19.921 1.00 94.81 175 GLU A C 1
ATOM 1396 O O . GLU A 1 175 ? -0.550 -11.862 -20.641 1.00 94.81 175 GLU A O 1
ATOM 1401 N N . ARG A 1 176 ? -1.665 -13.800 -20.424 1.00 93.19 176 ARG A N 1
ATOM 1402 C CA . ARG A 1 176 ? -2.008 -13.949 -21.840 1.00 93.19 176 ARG A CA 1
ATOM 1403 C C . ARG A 1 176 ? -3.492 -14.247 -21.942 1.00 93.19 176 ARG A C 1
ATOM 1405 O O . ARG A 1 176 ? -4.006 -15.064 -21.181 1.00 93.19 176 ARG A O 1
ATOM 1412 N N . SER A 1 177 ? -4.162 -13.601 -22.886 1.00 89.12 177 SER A N 1
ATOM 1413 C CA . SER A 1 177 ? -5.535 -13.944 -23.233 1.00 89.12 177 SER A CA 1
ATOM 1414 C C . SER A 1 177 ? -5.597 -15.328 -23.884 1.00 89.12 177 SER A C 1
ATOM 1416 O O . SER A 1 177 ? -4.610 -15.831 -24.433 1.00 89.12 177 SER A O 1
ATOM 1418 N N . ALA A 1 178 ? -6.769 -15.961 -23.802 1.00 90.88 178 ALA A N 1
ATOM 1419 C CA . ALA A 1 178 ? -7.042 -17.169 -24.567 1.00 90.88 178 ALA A CA 1
ATOM 1420 C C . ALA A 1 178 ? -6.950 -16.863 -26.068 1.00 90.88 178 ALA A C 1
ATOM 1422 O O . ALA A 1 178 ? -7.254 -15.754 -26.506 1.00 90.88 178 ALA A O 1
ATOM 1423 N N . THR A 1 179 ? -6.543 -17.851 -26.863 1.00 86.00 179 THR A N 1
ATOM 1424 C CA . THR A 1 179 ? -6.600 -17.729 -28.319 1.00 86.00 179 THR A CA 1
ATOM 1425 C C . THR A 1 179 ? -8.064 -17.628 -28.739 1.00 86.00 179 THR A C 1
ATOM 1427 O O . THR A 1 179 ? -8.835 -18.555 -28.507 1.00 86.00 179 THR A O 1
ATOM 1430 N N . VAL A 1 180 ? -8.443 -16.494 -29.321 1.00 83.56 180 VAL A N 1
ATOM 1431 C CA . VAL A 1 180 ? -9.777 -16.260 -29.881 1.00 83.56 180 VAL A CA 1
ATOM 1432 C C . VAL A 1 180 ? -9.675 -16.380 -31.399 1.00 83.56 180 VAL A C 1
ATOM 1434 O O . VAL A 1 180 ? -8.710 -15.891 -31.991 1.00 83.56 180 VAL A O 1
ATOM 1437 N N . GLU A 1 181 ? -10.638 -17.056 -32.027 1.00 83.50 181 GLU A N 1
ATOM 1438 C CA . GLU A 1 181 ? -10.743 -17.081 -33.487 1.00 83.50 181 GLU A CA 1
ATOM 1439 C C . GLU A 1 181 ? -11.040 -15.673 -34.012 1.00 83.50 181 GLU A C 1
ATOM 1441 O O . GLU A 1 181 ? -11.851 -14.935 -33.454 1.00 83.50 181 GLU A O 1
ATOM 1446 N N . CYS A 1 182 ? -10.348 -15.276 -35.075 1.00 83.19 182 CYS A N 1
ATOM 1447 C CA . CYS A 1 182 ? -10.474 -13.935 -35.621 1.00 83.19 182 CYS A CA 1
ATOM 1448 C C . CYS A 1 182 ? -11.788 -13.771 -36.388 1.00 83.19 182 CYS A C 1
ATOM 1450 O O . CYS A 1 182 ? -11.908 -14.258 -37.508 1.00 83.19 182 CYS A O 1
ATOM 1452 N N . ASP A 1 183 ? -12.735 -13.025 -35.820 1.00 86.50 183 ASP A N 1
ATOM 1453 C CA . ASP A 1 183 ? -13.969 -12.613 -36.500 1.00 86.50 183 ASP A CA 1
ATOM 1454 C C . ASP A 1 183 ? -13.749 -11.275 -37.227 1.00 86.50 183 ASP A C 1
ATOM 1456 O O . ASP A 1 183 ? -14.180 -10.205 -36.799 1.00 86.50 183 ASP A O 1
ATOM 1460 N N . SER A 1 184 ? -12.937 -11.306 -38.285 1.00 88.56 184 SER A N 1
ATOM 1461 C CA . SER A 1 184 ? -12.673 -10.142 -39.136 1.00 88.56 184 SER A CA 1
ATOM 1462 C C . SER A 1 184 ? -13.281 -10.364 -40.5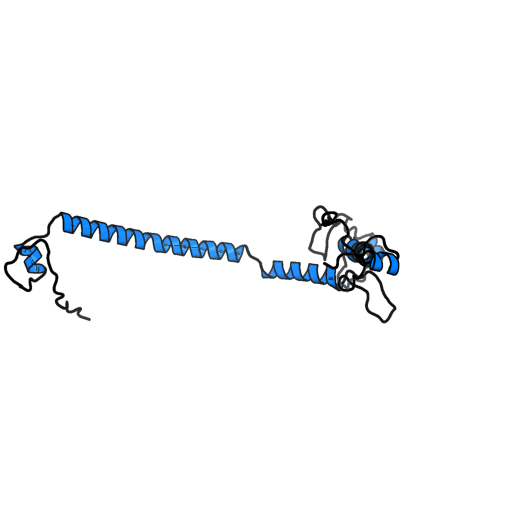19 1.00 88.56 184 SER A C 1
ATOM 1464 O O . SER A 1 184 ? -13.061 -11.426 -41.102 1.00 88.56 184 SER A O 1
ATOM 1466 N N . PRO A 1 185 ? -13.993 -9.379 -41.094 1.00 89.50 185 PRO A N 1
ATOM 1467 C CA . PRO A 1 185 ? -14.557 -9.526 -42.429 1.00 89.50 185 PRO A CA 1
ATOM 1468 C C . PRO A 1 185 ? -13.445 -9.675 -43.478 1.00 89.50 185 PRO A C 1
ATOM 1470 O O . PRO A 1 185 ? -12.445 -8.952 -43.457 1.00 89.50 185 PRO A O 1
ATOM 1473 N N . GLU A 1 186 ? -13.642 -10.605 -44.415 1.00 90.44 186 GLU A N 1
ATOM 1474 C CA . GLU A 1 186 ? -12.641 -11.008 -45.413 1.00 90.44 186 GLU A CA 1
ATOM 1475 C C . GLU A 1 186 ? -12.155 -9.837 -46.284 1.00 90.44 186 GLU A C 1
ATOM 1477 O O . GLU A 1 186 ? -10.973 -9.751 -46.615 1.00 90.44 186 GLU A O 1
ATOM 1482 N N . GLU A 1 187 ? -13.036 -8.877 -46.576 1.00 91.75 187 GLU A N 1
ATOM 1483 C CA . GLU A 1 187 ? -12.707 -7.665 -47.337 1.00 91.75 187 GLU A CA 1
ATOM 1484 C C . GLU A 1 187 ? -11.601 -6.837 -46.665 1.00 91.75 187 GLU A C 1
ATOM 1486 O O . GLU A 1 187 ? -10.684 -6.350 -47.331 1.00 91.75 187 GLU A O 1
ATOM 1491 N N . LEU A 1 188 ? -11.634 -6.718 -45.332 1.00 89.19 188 LEU A N 1
ATOM 1492 C CA . LEU A 1 188 ? -10.612 -5.980 -44.591 1.00 89.19 188 LEU A CA 1
ATOM 1493 C C . LEU A 1 188 ? -9.309 -6.784 -44.475 1.00 89.19 188 LEU A C 1
ATOM 1495 O O . LEU A 1 188 ? -8.227 -6.194 -44.488 1.00 89.19 188 LEU A O 1
ATOM 1499 N N . LEU A 1 189 ? -9.391 -8.117 -44.404 1.00 90.06 189 LEU A N 1
ATOM 1500 C CA . LEU A 1 189 ? -8.213 -8.993 -44.413 1.00 90.06 189 LEU A CA 1
ATOM 1501 C C . LEU A 1 189 ? -7.454 -8.882 -45.741 1.00 90.06 189 LEU A C 1
ATOM 1503 O O . LEU A 1 189 ? -6.227 -8.737 -45.739 1.00 90.06 189 LEU A O 1
ATOM 1507 N N . GLN A 1 190 ? -8.181 -8.866 -46.863 1.00 91.44 190 GLN A N 1
ATOM 1508 C CA . GLN A 1 190 ? -7.607 -8.657 -48.194 1.00 91.44 190 GLN A CA 1
ATOM 1509 C C . GLN A 1 190 ? -7.017 -7.250 -48.346 1.00 91.44 190 GLN A C 1
ATOM 1511 O O . GLN A 1 190 ? -5.894 -7.115 -48.831 1.00 91.44 190 GLN A O 1
ATOM 1516 N N . PHE A 1 191 ? -7.723 -6.211 -47.885 1.00 92.44 191 PHE A N 1
ATOM 1517 C CA . PHE A 1 191 ? -7.237 -4.829 -47.961 1.00 92.44 191 PHE A CA 1
ATOM 1518 C C . PHE A 1 191 ? -5.949 -4.608 -47.151 1.00 92.44 191 PHE A C 1
ATOM 1520 O O . PHE A 1 191 ? -5.034 -3.923 -47.610 1.00 92.44 191 PHE A O 1
ATOM 1527 N N . HIS A 1 192 ? -5.850 -5.201 -45.957 1.00 88.44 192 HIS A N 1
ATOM 1528 C CA . HIS A 1 192 ? -4.687 -5.042 -45.079 1.00 88.44 192 HIS A CA 1
ATOM 1529 C C . HIS A 1 192 ? -3.575 -6.075 -45.306 1.00 88.44 192 HIS A C 1
ATOM 1531 O O . HIS A 1 192 ? -2.492 -5.919 -44.735 1.00 88.44 192 HIS A O 1
ATOM 1537 N N . GLY A 1 193 ? -3.817 -7.120 -46.104 1.00 87.50 193 GLY A N 1
ATOM 1538 C CA . GLY A 1 193 ? -2.856 -8.200 -46.339 1.00 87.50 193 GLY A CA 1
ATOM 1539 C C . GLY A 1 193 ? -2.468 -8.947 -45.058 1.00 87.50 193 GLY A C 1
ATOM 1540 O O . GLY A 1 193 ? -1.318 -9.364 -44.909 1.00 87.50 193 GLY A O 1
ATOM 1541 N N . ARG A 1 194 ? -3.394 -9.069 -44.099 1.00 84.19 194 ARG A N 1
ATOM 1542 C CA . ARG A 1 194 ? -3.178 -9.756 -42.813 1.00 84.19 194 ARG A CA 1
ATOM 1543 C C . ARG A 1 194 ? -4.197 -10.877 -42.649 1.00 84.19 194 ARG A C 1
ATOM 1545 O O . ARG A 1 194 ? -5.331 -10.733 -43.074 1.00 84.19 194 ARG A O 1
ATOM 1552 N N . GLY A 1 195 ? -3.801 -11.972 -41.995 1.00 81.56 195 GLY A N 1
ATOM 1553 C CA . GLY A 1 195 ? -4.701 -13.099 -41.696 1.00 81.56 195 GLY A CA 1
ATOM 1554 C C . GLY A 1 195 ? -5.684 -12.835 -40.551 1.00 81.56 195 GLY A C 1
ATOM 1555 O O . GLY A 1 195 ? -6.622 -13.596 -40.361 1.00 81.56 195 GLY A O 1
ATOM 1556 N N . CYS A 1 196 ? -5.474 -11.762 -39.788 1.00 83.44 196 CYS A N 1
ATOM 1557 C CA . CYS A 1 196 ? -6.348 -11.321 -38.710 1.00 83.44 196 CYS A CA 1
ATOM 1558 C C . CYS A 1 196 ? -6.130 -9.825 -38.468 1.00 83.44 196 CYS A C 1
ATOM 1560 O O . CYS A 1 196 ? -4.983 -9.358 -38.490 1.00 83.44 196 CYS A O 1
ATOM 1562 N N . LEU A 1 197 ? -7.207 -9.071 -38.244 1.00 78.12 197 LEU A N 1
ATOM 1563 C CA . LEU A 1 197 ? -7.116 -7.703 -37.745 1.00 78.12 197 LEU A CA 1
ATOM 1564 C C . LEU A 1 197 ? -7.200 -7.783 -36.230 1.00 78.12 197 LEU A C 1
ATOM 1566 O O . LEU A 1 197 ? -8.154 -8.329 -35.689 1.00 78.12 197 LEU A O 1
ATOM 1570 N N . GLU A 1 198 ? -6.150 -7.316 -35.557 1.00 68.12 198 GLU A N 1
ATOM 1571 C CA . GLU A 1 198 ? -6.062 -7.380 -34.102 1.00 68.12 198 GLU A CA 1
ATOM 1572 C C . GLU A 1 198 ? -7.335 -6.828 -33.460 1.00 68.12 198 GLU A C 1
ATOM 1574 O O . GLU A 1 198 ? -7.815 -5.744 -33.807 1.00 68.12 198 GLU A O 1
ATOM 1579 N N . HIS A 1 199 ? -7.860 -7.581 -32.498 1.00 56.41 199 HIS A N 1
ATOM 1580 C CA . HIS A 1 199 ? -8.922 -7.104 -31.636 1.00 56.41 199 HIS A CA 1
ATOM 1581 C C . HIS A 1 199 ? -8.386 -5.879 -30.887 1.00 56.41 199 HIS A C 1
ATOM 1583 O O . HIS A 1 199 ? -7.414 -5.980 -30.134 1.00 56.41 199 HIS A O 1
ATOM 1589 N N . LYS A 1 200 ? -9.001 -4.708 -31.085 1.00 48.28 200 LYS A N 1
ATOM 1590 C CA . LYS A 1 200 ? -8.875 -3.647 -30.083 1.00 48.28 200 LYS A CA 1
ATOM 1591 C C . LYS A 1 200 ? -9.527 -4.188 -28.811 1.00 48.28 200 LYS A C 1
ATOM 1593 O O . LYS A 1 200 ? -10.690 -4.592 -28.856 1.00 48.28 200 LYS A O 1
ATOM 1598 N N . TYR A 1 201 ? -8.740 -4.274 -27.744 1.00 46.56 201 TYR A N 1
ATOM 1599 C CA . TYR A 1 201 ? -9.255 -4.414 -26.385 1.00 46.56 201 TYR A CA 1
ATOM 1600 C C . TYR A 1 201 ? -10.036 -3.155 -26.004 1.00 46.56 201 TYR A C 1
ATOM 1602 O O . TYR A 1 201 ? -9.617 -2.056 -26.445 1.00 46.56 201 TYR A O 1
#

pLDDT: mean 83.65, std 14.91, range [40.5, 98.5]

Foldseek 3Di:
DDPPPPQDQDDDPPDDDPDDDSDDPVNCCPPVNDDPVVVVVVVVVVVVVVVVVVCVVVVVVVVVVVVVVCVVVDPVVVVVVVVVVVCCCQFPQLFQDDPDPPDDGDGPVNPPDPVSVVSSCVRRVPCLQFVLDDPDPPPPPDDPVNVVVPCPPSPPGQDHPNHDGDDPDDDDDDDDDDDDDAPDDVVVCVVVVHPHDDDDD

Sequence (201 aa):
DVFSPTLERRFFPWIEDDGPRLLSVDEVVREHGVPCVVVHHFVKQQLDRQRSFASIPFTLLFITLYGCVVIAHDDAVTLRAVENSVIADVVENAEYATVNDWVGARRLENVVKFADFWSWARVGLVPLLFAEGATLSEGLELNATQIANTSLRMQESGVYLNYNRIVGGIRFQQERSATVECDSPEELLQFHGRGCLEHKY

Secondary structure (DSSP, 8-state):
------------TT---SS-----HHHIIIII---HHHHHHHHHHHHHHHHHHHHHHHHHHHHHHHHHHHHHH--HHHHHHHHHHHHHIIIII---B--BTTBPPB-GGG--SHHHHHHIIIIIIHHHHT-------TT----HHHHHHS---TT-TTEETTTEE--S--------PPPPP----HHHHHHHT-S-PPPP-

Radius of gyration: 40.5 Å; chains: 1; bounding box: 106×37×103 Å

Organism: Noctiluca scintillans (NCBI:txid2966)